Protein AF-A0A7C4SHV2-F1 (afdb_monomer_lite)

Foldseek 3Di:
DDDDPDDPDPDLVVDDAQADPDWDAWDAGDITNPRDHAEEDEDDFDPCCLVVVNRLVRLLVVLLVVLVVCLVVVHQEYEYEDEDDLSCLLPLVSLLSNLLSSSVSVVVSCVPRVRHYAYEYEQEQNLPPPPDHNVSSLVSNLSSLLSNLVSGHQEYEYAYCFLLVQQVVCLLVVNPVSLLCSLVPGLLVVLLVSLLSSLVSCVVGNHAHAWYAPCSHLVVQVVQCPDPPRHSDPPVSSVVSLVSNLVSRVSSVVNHHDHDYDPSRPSSSD

Structure (mmCIF, N/CA/C/O backbone):
data_AF-A0A7C4SHV2-F1
#
_entry.id   AF-A0A7C4SHV2-F1
#
loop_
_atom_site.group_PDB
_atom_site.id
_atom_site.type_symbol
_atom_site.label_atom_id
_atom_site.label_alt_id
_atom_site.label_comp_id
_atom_site.label_asym_id
_atom_site.label_entity_id
_atom_site.label_seq_id
_atom_site.pdbx_PDB_ins_code
_atom_site.Cartn_x
_atom_site.Cartn_y
_atom_site.Cartn_z
_atom_site.occupancy
_atom_site.B_iso_or_equiv
_atom_site.auth_seq_id
_atom_site.auth_comp_id
_atom_site.auth_asym_id
_atom_site.auth_atom_id
_atom_site.pdbx_PDB_model_num
ATOM 1 N N . MET A 1 1 ? 7.740 -20.491 0.325 1.00 56.88 1 MET A N 1
ATOM 2 C CA . MET A 1 1 ? 6.265 -20.561 0.289 1.00 56.88 1 MET A CA 1
ATOM 3 C C . MET A 1 1 ? 5.834 -21.073 -1.086 1.00 56.88 1 MET A C 1
ATOM 5 O O . MET A 1 1 ? 6.653 -20.980 -2.000 1.00 56.88 1 MET A O 1
ATOM 9 N N . PRO A 1 2 ? 4.662 -21.716 -1.238 1.00 72.81 2 PRO A N 1
ATOM 10 C CA . PRO A 1 2 ? 4.263 -22.308 -2.515 1.00 72.81 2 PRO A CA 1
ATOM 11 C C . PRO A 1 2 ? 3.931 -21.229 -3.555 1.00 72.81 2 PRO A C 1
ATOM 13 O O . PRO A 1 2 ? 3.308 -20.224 -3.230 1.00 72.81 2 PRO A O 1
ATOM 16 N N . GLN A 1 3 ? 4.359 -21.454 -4.798 1.00 87.12 3 GLN A N 1
ATOM 17 C CA . GLN A 1 3 ? 4.020 -20.609 -5.947 1.00 87.12 3 GLN A CA 1
ATOM 18 C C . GLN A 1 3 ? 2.584 -20.875 -6.410 1.00 87.12 3 GLN A C 1
ATOM 20 O O . GLN A 1 3 ? 2.084 -21.995 -6.265 1.00 87.12 3 GLN A O 1
ATOM 25 N N . PHE A 1 4 ? 1.933 -19.875 -7.006 1.00 92.50 4 PHE A N 1
ATOM 26 C CA . PHE A 1 4 ? 0.631 -20.088 -7.644 1.00 92.50 4 PHE A CA 1
ATOM 27 C C . PHE A 1 4 ? 0.817 -20.859 -8.954 1.00 92.50 4 PHE A C 1
ATOM 29 O O . PHE A 1 4 ? 1.477 -20.391 -9.877 1.00 92.50 4 PHE A O 1
ATOM 36 N N . VAL A 1 5 ? 0.221 -22.050 -9.038 1.00 93.94 5 VAL A N 1
ATOM 37 C CA . VAL A 1 5 ? 0.309 -22.937 -10.217 1.00 93.94 5 VAL A CA 1
ATOM 38 C C . VAL A 1 5 ? -1.017 -23.069 -10.973 1.00 93.94 5 VAL A C 1
ATOM 40 O O . VAL A 1 5 ? -1.127 -23.859 -11.906 1.00 93.94 5 VAL A O 1
ATOM 43 N N . GLY A 1 6 ? -2.033 -22.305 -10.572 1.00 93.06 6 GLY A N 1
ATOM 44 C CA . GLY A 1 6 ? -3.359 -22.305 -11.179 1.00 93.06 6 GLY A CA 1
ATOM 45 C C . GLY A 1 6 ? -4.172 -21.086 -10.757 1.00 93.06 6 GLY A C 1
ATOM 46 O O . GLY A 1 6 ? -3.828 -20.401 -9.792 1.00 93.06 6 GLY A O 1
ATOM 47 N N . LEU A 1 7 ? -5.245 -20.818 -11.499 1.00 95.38 7 LEU A N 1
ATOM 48 C CA . LEU A 1 7 ? -6.176 -19.730 -11.210 1.00 95.38 7 LEU A CA 1
ATOM 49 C C . LEU A 1 7 ? -7.093 -20.102 -10.041 1.00 95.38 7 LEU A C 1
ATOM 51 O O . LEU A 1 7 ? -7.466 -21.263 -9.875 1.00 95.38 7 LEU A O 1
ATOM 55 N N . ALA A 1 8 ? -7.459 -19.106 -9.233 1.00 94.94 8 ALA A N 1
ATOM 56 C CA . ALA A 1 8 ? -8.378 -19.307 -8.114 1.00 94.94 8 ALA A CA 1
ATOM 57 C C . ALA A 1 8 ? -9.844 -19.427 -8.570 1.00 94.94 8 ALA A C 1
ATOM 59 O O . ALA A 1 8 ? -10.615 -20.155 -7.951 1.00 94.94 8 ALA A O 1
ATOM 60 N N . TYR A 1 9 ? -10.212 -18.726 -9.646 1.00 95.88 9 TYR A N 1
ATOM 61 C CA . TYR A 1 9 ? -11.534 -18.785 -10.270 1.00 95.88 9 TYR A CA 1
ATOM 62 C C . TYR A 1 9 ? -11.511 -19.714 -11.480 1.00 95.88 9 TYR A C 1
ATOM 64 O O . TYR A 1 9 ? -10.505 -19.780 -12.190 1.00 95.88 9 TYR A O 1
ATOM 72 N N . SER A 1 10 ? -12.626 -20.404 -11.729 1.00 95.12 10 SER A N 1
ATOM 73 C CA . SER A 1 10 ? -12.755 -21.274 -12.902 1.00 95.12 10 SER A CA 1
ATOM 74 C C . SER A 1 10 ? -13.084 -20.490 -14.175 1.00 95.12 10 SER A C 1
ATOM 76 O O . SER A 1 10 ? -12.699 -20.905 -15.268 1.00 95.12 10 SER A O 1
ATOM 78 N N . SER A 1 11 ? -13.726 -19.326 -14.016 1.00 95.62 11 SER A N 1
ATOM 79 C CA . SER A 1 11 ? -14.108 -18.422 -15.097 1.00 95.62 11 SER A CA 1
ATOM 80 C C . SER A 1 11 ? -14.031 -16.955 -14.666 1.00 95.62 11 SER A C 1
ATOM 82 O O . SER A 1 11 ? -14.241 -16.629 -13.496 1.00 95.62 11 SER A O 1
ATOM 84 N N . TRP A 1 12 ? -13.761 -16.050 -15.609 1.00 94.06 12 TRP A N 1
ATOM 85 C CA . TRP A 1 12 ? -13.690 -14.606 -15.337 1.00 94.06 12 TRP A CA 1
ATOM 86 C C . TRP A 1 12 ? -15.067 -14.013 -14.997 1.00 94.06 12 TRP A C 1
ATOM 88 O O . TRP A 1 12 ? -15.150 -13.016 -14.289 1.00 94.06 12 TRP A O 1
ATOM 98 N N . GLU A 1 13 ? -16.151 -14.650 -15.441 1.00 96.12 13 GLU A N 1
ATOM 99 C CA . GLU A 1 13 ? -17.539 -14.282 -15.149 1.00 96.12 13 GLU A CA 1
ATOM 100 C C . GLU A 1 13 ? -17.883 -14.390 -13.654 1.00 96.12 13 GLU A C 1
ATOM 102 O O . GLU A 1 13 ? -18.824 -13.748 -13.187 1.00 96.12 13 GLU A O 1
ATOM 107 N N . GLU A 1 14 ? -17.125 -15.178 -12.884 1.00 95.50 14 GLU A N 1
ATOM 108 C CA . GLU A 1 14 ? -17.279 -15.274 -11.427 1.00 95.50 14 GLU A CA 1
ATOM 109 C C . GLU A 1 14 ? -16.694 -14.056 -10.693 1.00 95.50 14 GLU A C 1
ATOM 111 O O . GLU A 1 14 ? -17.035 -13.797 -9.534 1.00 95.50 14 GLU A O 1
ATOM 116 N N . MET A 1 15 ? -15.810 -13.299 -11.350 1.00 96.44 15 MET A N 1
ATOM 117 C CA . MET A 1 15 ? -15.123 -12.157 -10.758 1.00 96.44 15 MET A CA 1
ATOM 118 C C . MET A 1 15 ? -16.022 -10.921 -10.810 1.00 96.44 15 MET A C 1
ATOM 120 O O . MET A 1 15 ? -16.216 -10.301 -11.855 1.00 96.44 15 MET A O 1
ATOM 124 N N . VAL A 1 16 ? -16.553 -10.527 -9.653 1.00 96.06 16 VAL A N 1
ATOM 125 C CA . VAL A 1 16 ? -17.402 -9.338 -9.507 1.00 96.06 16 VAL A CA 1
ATOM 126 C C . VAL A 1 16 ? -16.918 -8.455 -8.365 1.00 96.06 16 VAL A C 1
ATOM 128 O O . VAL A 1 16 ? -16.413 -8.935 -7.348 1.00 96.06 16 VAL A O 1
ATOM 131 N N . PHE A 1 17 ? -17.097 -7.141 -8.507 1.00 97.31 17 PHE A N 1
ATOM 132 C CA . PHE A 1 17 ? -16.692 -6.185 -7.480 1.00 97.31 17 PHE A CA 1
ATOM 133 C C . PHE A 1 17 ? -17.346 -6.483 -6.125 1.00 97.31 17 PHE A C 1
ATOM 135 O O . PHE A 1 17 ? -18.522 -6.834 -6.029 1.00 97.31 17 PHE A O 1
ATOM 142 N N . GLY A 1 18 ? -16.562 -6.318 -5.060 1.00 96.38 18 GLY A N 1
ATOM 143 C CA . GLY A 1 18 ? -17.018 -6.510 -3.686 1.00 96.38 18 GLY A CA 1
ATOM 144 C C . GLY A 1 18 ? -17.100 -7.968 -3.227 1.00 96.38 18 GLY A C 1
ATOM 145 O O . GLY A 1 18 ? -17.342 -8.184 -2.042 1.00 96.38 18 GLY A O 1
ATOM 146 N N . ARG A 1 19 ? -16.875 -8.967 -4.095 1.00 97.31 19 ARG A N 1
ATOM 147 C CA . ARG A 1 19 ? -16.786 -10.388 -3.713 1.00 97.31 19 ARG A CA 1
ATOM 148 C C . ARG A 1 19 ? -15.390 -10.941 -3.971 1.00 97.31 19 ARG A C 1
ATOM 150 O O . ARG A 1 19 ? -14.787 -10.656 -4.998 1.00 97.31 19 ARG A O 1
ATOM 157 N N . ALA A 1 20 ? -14.895 -11.744 -3.036 1.00 96.50 20 ALA A N 1
ATOM 158 C CA . ALA A 1 20 ? -13.646 -12.479 -3.186 1.00 96.50 20 ALA A CA 1
ATOM 159 C C . ALA A 1 20 ? -13.794 -13.891 -2.609 1.00 96.50 20 ALA A C 1
ATOM 161 O O . ALA A 1 20 ? -14.490 -14.077 -1.614 1.00 96.50 20 ALA A O 1
ATOM 162 N N . LEU A 1 21 ? -13.093 -14.876 -3.183 1.00 95.69 21 LEU A N 1
ATOM 163 C CA . LEU A 1 21 ? -13.068 -16.257 -2.664 1.00 95.69 21 LEU A CA 1
ATOM 164 C C . LEU A 1 21 ? -12.544 -16.355 -1.227 1.00 95.69 21 LEU A C 1
ATOM 166 O O . LEU A 1 21 ? -12.883 -17.285 -0.500 1.00 95.69 21 LEU A O 1
ATOM 170 N N . ARG A 1 22 ? -11.705 -15.398 -0.820 1.00 95.94 22 ARG A N 1
ATOM 171 C CA . ARG A 1 22 ? -11.164 -15.282 0.536 1.00 95.94 22 ARG A CA 1
ATOM 172 C C . ARG A 1 22 ? -11.476 -13.889 1.086 1.00 95.94 22 ARG A C 1
ATOM 174 O O . ARG A 1 22 ? -10.647 -12.992 0.940 1.00 95.94 22 ARG A O 1
ATOM 181 N N . PRO A 1 23 ? -12.674 -13.680 1.657 1.00 97.56 23 PRO A N 1
ATOM 182 C CA . PRO A 1 23 ? -13.010 -12.423 2.311 1.00 97.56 23 PRO A CA 1
ATOM 183 C C . PRO A 1 23 ? -12.099 -12.163 3.514 1.00 97.56 23 PRO A C 1
ATOM 185 O O . PRO A 1 23 ? -11.620 -13.102 4.152 1.00 97.56 23 PRO A O 1
ATOM 188 N N . LEU A 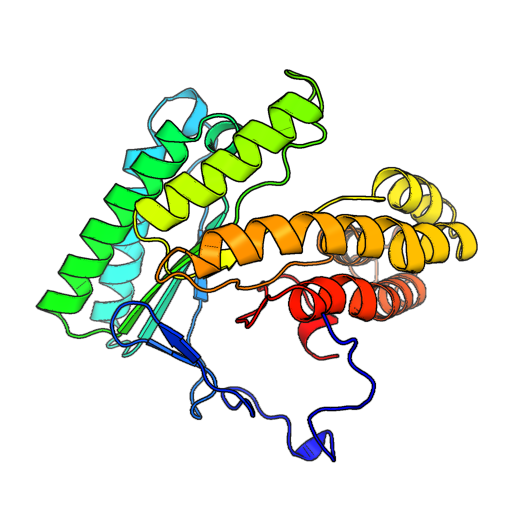1 24 ? -11.892 -10.891 3.848 1.00 97.69 24 LEU A N 1
ATOM 189 C CA . LEU A 1 24 ? -11.049 -10.477 4.971 1.00 97.69 24 LEU A CA 1
ATOM 190 C C . LEU A 1 24 ? -11.877 -9.713 5.999 1.00 97.69 24 LEU A C 1
ATOM 192 O O . LEU A 1 24 ? -12.804 -8.986 5.643 1.00 97.69 24 LEU A O 1
ATOM 196 N N . ARG A 1 25 ? -11.508 -9.870 7.273 1.00 97.62 25 ARG A N 1
ATOM 197 C CA . ARG A 1 25 ? -12.073 -9.142 8.414 1.00 97.62 25 ARG A CA 1
ATOM 198 C C . ARG A 1 25 ? -10.929 -8.534 9.213 1.00 97.62 25 ARG A C 1
ATOM 200 O O . ARG A 1 25 ? -10.019 -9.266 9.596 1.00 97.62 25 ARG A O 1
ATOM 207 N N . TYR A 1 26 ? -10.950 -7.226 9.421 1.00 97.88 26 TYR A N 1
ATOM 208 C CA . TYR A 1 26 ? -9.864 -6.487 10.072 1.00 97.88 26 TYR A CA 1
ATOM 209 C C . TYR A 1 26 ? -10.349 -5.117 10.550 1.00 97.88 26 TYR A C 1
ATOM 211 O O . TYR A 1 26 ? -11.508 -4.751 10.351 1.00 97.88 26 TYR A O 1
ATOM 219 N N . GLY A 1 27 ? -9.466 -4.367 11.209 1.00 97.88 27 GLY A N 1
ATOM 220 C CA . GLY A 1 27 ? -9.821 -3.080 11.787 1.00 97.88 27 GLY A CA 1
ATOM 221 C C . GLY A 1 27 ? -10.956 -3.184 12.797 1.00 97.88 27 GLY A C 1
ATOM 222 O O . GLY A 1 27 ? -11.081 -4.155 13.546 1.00 97.88 27 GLY A O 1
ATOM 223 N N . LEU A 1 28 ? -11.786 -2.153 12.809 1.00 98.31 28 LEU A N 1
ATOM 224 C CA . LEU A 1 28 ? -12.928 -1.998 13.690 1.00 98.31 28 LEU A CA 1
ATOM 225 C C . LEU A 1 28 ? -14.201 -2.379 12.932 1.00 98.31 28 LEU A C 1
ATOM 227 O O . LEU A 1 28 ? -14.881 -1.535 12.352 1.00 98.31 28 LEU A O 1
ATOM 231 N N . GLY A 1 29 ? -14.480 -3.684 12.890 1.00 97.25 29 GLY A N 1
ATOM 232 C CA . GLY A 1 29 ? -15.686 -4.239 12.265 1.00 97.25 29 GLY A CA 1
ATOM 233 C C . GLY A 1 29 ? -15.701 -4.203 10.733 1.00 97.25 29 GLY A C 1
ATOM 234 O O . GLY A 1 29 ? -16.768 -4.369 10.144 1.00 97.25 29 GLY A O 1
ATOM 235 N N . LEU A 1 30 ? -14.555 -3.981 10.076 1.00 98.00 30 LEU A N 1
ATOM 236 C CA . LEU A 1 30 ? -14.485 -3.897 8.620 1.00 98.00 30 LEU A CA 1
ATOM 237 C C . LEU A 1 30 ? -14.400 -5.288 7.980 1.00 98.00 30 LEU A C 1
ATOM 239 O O . LEU A 1 30 ? -13.616 -6.143 8.397 1.00 98.00 30 LEU A O 1
ATOM 243 N N . GLU A 1 31 ? -15.188 -5.497 6.924 1.00 97.88 31 GLU A N 1
ATOM 244 C CA . GLU A 1 31 ? -15.167 -6.710 6.109 1.00 97.88 31 GLU A CA 1
ATOM 245 C C . GLU A 1 31 ? -15.071 -6.349 4.622 1.00 97.88 31 GLU A C 1
ATOM 247 O O . GLU A 1 31 ? -15.813 -5.493 4.138 1.00 97.88 31 GLU A O 1
ATOM 252 N N . VAL A 1 32 ? -14.194 -7.027 3.879 1.00 98.00 32 VAL A N 1
ATOM 253 C CA . VAL A 1 32 ? -14.048 -6.856 2.421 1.00 98.00 32 VAL A CA 1
ATOM 254 C C . VAL A 1 32 ? -14.153 -8.195 1.706 1.00 98.00 32 VAL A C 1
ATOM 256 O O . VAL A 1 32 ? -13.806 -9.243 2.252 1.00 98.00 32 VAL A O 1
ATOM 259 N N . GLY A 1 33 ? -14.645 -8.170 0.467 1.00 97.50 33 GLY A N 1
ATOM 260 C CA . GLY A 1 33 ? -14.888 -9.386 -0.314 1.00 97.50 33 GLY A CA 1
ATOM 261 C C . GLY A 1 33 ? -16.164 -10.142 0.081 1.00 97.50 33 GLY A C 1
ATOM 262 O O . GLY A 1 33 ? -16.404 -11.227 -0.439 1.00 97.50 33 GLY A O 1
ATOM 263 N N . THR A 1 34 ? -16.999 -9.580 0.963 1.00 97.31 34 THR A N 1
ATOM 264 C CA . THR A 1 34 ? -18.239 -10.191 1.485 1.00 97.31 34 THR A CA 1
ATOM 265 C C . THR A 1 34 ? -19.512 -9.776 0.733 1.00 97.31 34 THR A C 1
ATOM 267 O O . THR A 1 34 ? -20.625 -10.014 1.194 1.00 97.31 34 THR A O 1
ATOM 270 N N . GLY A 1 35 ? -19.379 -9.172 -0.450 1.00 96.88 35 GLY A N 1
ATOM 271 C CA . GLY A 1 35 ? -20.497 -8.729 -1.290 1.00 96.88 35 GLY A CA 1
ATOM 272 C C . GLY A 1 35 ? -20.757 -7.226 -1.284 1.00 96.88 35 GLY A C 1
ATOM 273 O O . GLY A 1 35 ? -21.787 -6.798 -1.801 1.00 96.88 35 GLY A O 1
ATOM 274 N N . ARG A 1 36 ? -19.846 -6.423 -0.723 1.00 95.44 36 ARG A N 1
ATOM 275 C CA . ARG A 1 36 ? -19.904 -4.956 -0.741 1.00 95.44 36 ARG A CA 1
ATOM 276 C C . ARG A 1 36 ? -18.543 -4.375 -1.105 1.00 95.44 36 ARG A C 1
ATOM 278 O O . ARG A 1 36 ? -17.508 -4.922 -0.732 1.00 95.44 36 ARG A O 1
ATOM 285 N N . VAL A 1 37 ? -18.559 -3.267 -1.839 1.00 97.38 37 VAL A N 1
ATOM 286 C CA . VAL A 1 37 ? -17.362 -2.459 -2.092 1.00 97.38 37 VAL A CA 1
ATOM 287 C C . VAL A 1 37 ? -17.208 -1.478 -0.937 1.00 97.38 37 VAL A C 1
ATOM 289 O O . VAL A 1 37 ? -18.158 -0.774 -0.597 1.00 97.38 37 VAL A O 1
ATOM 292 N N . VAL A 1 38 ? -16.020 -1.452 -0.340 1.00 98.00 38 VAL A N 1
ATOM 293 C CA . VAL A 1 38 ? -15.658 -0.515 0.723 1.00 98.00 38 VAL A CA 1
ATOM 294 C C . VAL A 1 38 ? -14.827 0.609 0.102 1.00 98.00 38 VAL A C 1
ATOM 296 O O . VAL A 1 38 ? -13.876 0.311 -0.624 1.00 98.00 38 VAL A O 1
ATOM 299 N N . PRO A 1 39 ? -15.162 1.884 0.349 1.00 98.06 39 PRO A N 1
ATOM 300 C CA . PRO A 1 39 ? -14.327 2.994 -0.081 1.00 98.06 39 PRO A CA 1
ATOM 301 C C . PRO A 1 39 ? -13.024 3.021 0.725 1.00 98.06 39 PRO A C 1
ATOM 303 O O . PRO A 1 39 ? -13.041 2.880 1.947 1.00 98.06 39 PRO A O 1
ATOM 306 N N . GLU A 1 40 ? -11.907 3.237 0.036 1.00 98.50 40 GLU A N 1
ATOM 307 C CA . GLU A 1 40 ? -10.607 3.535 0.636 1.00 98.50 40 GLU A CA 1
ATOM 308 C C . GLU A 1 40 ? -10.227 4.973 0.273 1.00 98.50 40 GLU A C 1
ATOM 310 O O . GLU A 1 40 ? -10.102 5.310 -0.907 1.00 98.50 40 GLU A O 1
ATOM 315 N N . LEU A 1 41 ? -10.096 5.839 1.279 1.00 98.19 41 LEU A N 1
ATOM 316 C CA . LEU A 1 41 ? -9.714 7.231 1.086 1.00 98.19 41 LEU A CA 1
ATOM 317 C C . LEU A 1 41 ? -8.225 7.409 1.361 1.00 98.19 41 LEU A C 1
ATOM 319 O O . LEU A 1 41 ? -7.770 7.280 2.497 1.00 98.19 41 LEU A O 1
ATOM 323 N N . LYS A 1 42 ? -7.503 7.798 0.315 1.00 96.12 42 LYS A N 1
ATOM 324 C CA . LYS A 1 42 ? -6.122 8.254 0.401 1.00 96.12 42 LYS A CA 1
ATOM 325 C C . LYS A 1 42 ? -6.046 9.775 0.470 1.00 96.12 42 LYS A C 1
ATOM 327 O O . LYS A 1 42 ? -6.770 10.475 -0.238 1.00 96.12 42 LYS A O 1
ATOM 332 N N . TYR A 1 43 ? -5.125 10.284 1.274 1.00 94.75 43 TYR A N 1
ATOM 333 C CA . TYR A 1 43 ? -4.915 11.712 1.484 1.00 94.75 43 TYR A CA 1
ATOM 334 C C . TYR A 1 43 ? -3.433 12.032 1.664 1.00 94.75 43 TYR A C 1
ATOM 336 O O . TYR A 1 43 ? -2.622 11.164 1.978 1.00 94.75 43 TYR A O 1
ATOM 344 N N . TRP A 1 44 ? -3.100 13.306 1.479 1.00 90.31 44 TRP A N 1
ATOM 345 C CA . TRP A 1 44 ? -1.760 13.832 1.693 1.00 90.31 44 TRP A CA 1
ATOM 346 C C . TRP A 1 44 ? -1.829 15.097 2.555 1.00 90.31 44 TRP A C 1
ATOM 348 O O . TRP A 1 44 ? -2.733 15.914 2.348 1.00 90.31 44 TRP A O 1
ATOM 358 N N . PRO A 1 45 ? -0.889 15.275 3.496 1.00 92.06 45 PRO A N 1
ATOM 359 C CA . PRO A 1 45 ? -0.725 16.522 4.226 1.00 92.06 45 PRO A CA 1
ATOM 360 C C . PRO A 1 45 ? -0.285 17.646 3.281 1.00 92.06 45 PRO A C 1
ATOM 362 O O . PRO A 1 45 ? 0.078 17.425 2.118 1.00 92.06 45 PRO A O 1
ATOM 365 N N . SER A 1 46 ? -0.342 18.881 3.770 1.00 90.19 46 SER A N 1
ATOM 366 C CA . SER A 1 46 ? 0.080 20.038 2.993 1.00 90.19 46 SER A CA 1
ATOM 367 C C . SER A 1 46 ? 1.580 19.983 2.679 1.00 90.19 46 SER A C 1
ATOM 369 O O . SER A 1 46 ? 2.389 19.413 3.416 1.00 90.19 46 SER A O 1
ATOM 371 N N . ARG A 1 47 ? 1.977 20.584 1.550 1.00 86.12 47 ARG A N 1
ATOM 372 C CA . ARG A 1 47 ? 3.400 20.704 1.200 1.00 86.12 47 ARG A CA 1
ATOM 373 C C . ARG A 1 47 ? 4.110 21.521 2.282 1.00 86.12 47 ARG A C 1
ATOM 375 O O . ARG A 1 47 ? 3.667 22.629 2.571 1.00 86.12 47 ARG A O 1
ATOM 382 N N . GLY A 1 48 ? 5.213 21.015 2.827 1.00 85.31 48 GLY A N 1
ATOM 383 C CA . GLY A 1 48 ? 5.956 21.695 3.892 1.00 85.31 48 GLY A CA 1
ATOM 384 C C . GLY A 1 48 ? 5.611 21.231 5.314 1.00 85.31 48 GLY A C 1
ATOM 385 O O . GLY A 1 48 ? 6.197 21.735 6.270 1.00 85.31 48 GLY A O 1
ATOM 386 N N . ALA A 1 49 ? 4.629 20.336 5.488 1.00 84.69 49 ALA A N 1
ATOM 387 C CA . ALA A 1 49 ? 4.183 19.897 6.813 1.00 84.69 49 ALA A CA 1
ATOM 388 C C . ALA A 1 49 ? 5.269 19.135 7.589 1.00 84.69 49 ALA A C 1
ATOM 390 O O . ALA A 1 49 ? 5.384 19.314 8.804 1.00 84.69 49 ALA A O 1
ATOM 391 N N . ASP A 1 50 ? 6.065 18.322 6.888 1.00 82.75 50 ASP A N 1
ATOM 392 C CA . ASP A 1 50 ? 7.213 17.607 7.448 1.00 82.75 50 ASP A CA 1
ATOM 393 C C . ASP A 1 50 ? 8.267 18.603 7.963 1.00 82.75 50 ASP A C 1
ATOM 395 O O . ASP A 1 50 ? 8.645 18.564 9.133 1.00 82.75 50 ASP A O 1
ATOM 399 N N . GLU A 1 51 ? 8.678 19.562 7.130 1.00 84.31 51 GLU A N 1
ATOM 400 C CA . GLU A 1 51 ? 9.689 20.573 7.465 1.00 84.31 51 GLU A CA 1
ATOM 401 C C . GLU A 1 51 ? 9.232 21.514 8.586 1.00 84.31 51 GLU A C 1
ATOM 403 O O . GLU A 1 51 ? 10.042 21.982 9.385 1.00 84.31 51 GLU A O 1
ATOM 408 N N . ALA A 1 52 ? 7.927 21.777 8.664 1.00 81.56 52 ALA A N 1
ATOM 409 C CA . ALA A 1 52 ? 7.322 22.572 9.725 1.00 81.56 52 ALA A CA 1
ATOM 410 C C . ALA A 1 52 ? 7.088 21.783 11.027 1.00 81.56 52 ALA A C 1
ATOM 412 O O . ALA A 1 52 ? 6.625 22.372 12.002 1.00 81.56 52 ALA A O 1
ATOM 413 N N . GLY A 1 53 ? 7.341 20.467 11.052 1.00 89.19 53 GLY A N 1
ATOM 414 C CA . GLY A 1 53 ? 7.082 19.611 12.215 1.00 89.19 53 GLY A CA 1
ATOM 415 C C . GLY A 1 53 ? 5.596 19.464 12.566 1.00 89.19 53 GLY A C 1
ATOM 416 O O . GLY A 1 53 ? 5.266 19.129 13.700 1.00 89.19 53 GLY A O 1
ATOM 417 N N . ARG A 1 54 ? 4.687 19.722 11.615 1.00 93.75 54 ARG A N 1
ATOM 418 C CA . ARG A 1 54 ? 3.222 19.684 11.813 1.00 93.75 54 ARG A CA 1
ATOM 419 C C . ARG A 1 54 ? 2.564 18.428 11.238 1.00 93.75 54 ARG A C 1
ATOM 421 O O . ARG A 1 54 ? 1.342 18.315 11.244 1.00 93.75 54 ARG A O 1
ATOM 428 N N . ILE A 1 55 ? 3.361 17.477 10.751 1.00 95.38 55 ILE A N 1
ATOM 429 C CA . ILE A 1 55 ? 2.885 16.291 10.028 1.00 95.38 55 ILE A CA 1
ATOM 430 C C . ILE A 1 55 ? 1.854 15.470 10.825 1.00 95.38 55 ILE A C 1
ATOM 432 O O . ILE A 1 55 ? 0.806 15.110 10.291 1.00 95.38 55 ILE A O 1
ATOM 436 N N . VAL A 1 56 ? 2.097 15.252 12.122 1.00 97.00 56 VAL A N 1
ATOM 437 C CA . VAL A 1 56 ? 1.202 14.496 13.017 1.00 97.00 56 VAL A CA 1
ATOM 438 C C . VAL A 1 56 ? -0.141 15.216 13.188 1.00 97.00 56 VAL A C 1
ATOM 440 O O . VAL A 1 56 ? -1.203 14.605 13.073 1.00 97.00 56 VAL A O 1
ATOM 443 N N . GLU A 1 57 ? -0.110 16.531 13.418 1.00 96.81 57 GLU A N 1
ATOM 444 C CA . GLU A 1 57 ? -1.317 17.345 13.589 1.00 96.81 57 GLU A CA 1
ATOM 445 C C . GLU A 1 57 ? -2.145 17.416 12.299 1.00 96.81 57 GLU A C 1
ATOM 447 O O . GLU A 1 57 ? -3.375 17.328 12.342 1.00 96.81 57 GLU A O 1
ATOM 452 N N . GLU A 1 58 ? -1.490 17.521 11.141 1.00 96.88 58 GLU A N 1
ATOM 453 C CA . GLU A 1 58 ? -2.182 17.550 9.854 1.00 96.88 58 GLU A CA 1
ATOM 454 C C . GLU A 1 58 ? -2.858 16.216 9.537 1.00 96.88 58 GLU A C 1
ATOM 456 O O . GLU A 1 58 ? -4.036 16.215 9.176 1.00 96.88 58 GLU A O 1
ATOM 461 N N . PHE A 1 59 ? -2.189 15.079 9.757 1.00 98.12 59 PHE A N 1
ATOM 462 C CA . PHE A 1 59 ? -2.835 13.770 9.616 1.00 98.12 59 PHE A CA 1
ATOM 463 C C . PHE A 1 59 ? -4.007 13.595 10.587 1.00 98.12 59 PHE A C 1
ATOM 465 O O . PHE A 1 59 ? -5.058 13.080 10.196 1.00 98.12 59 PHE A O 1
ATOM 472 N N . ALA A 1 60 ? -3.886 14.079 11.825 1.00 98.31 60 ALA A N 1
ATOM 473 C CA . ALA A 1 60 ? -4.992 14.085 12.778 1.00 98.31 60 ALA A CA 1
ATOM 474 C C . ALA A 1 60 ? -6.180 14.938 12.290 1.00 98.31 60 ALA A C 1
ATOM 476 O O . ALA A 1 60 ? -7.334 14.520 12.404 1.00 98.31 60 ALA A O 1
ATOM 477 N N . SER A 1 61 ? -5.913 16.120 11.729 1.00 98.25 61 SER A N 1
ATOM 478 C CA . SER A 1 61 ? -6.936 17.014 11.172 1.00 98.25 61 SER A CA 1
ATOM 479 C C . SER A 1 61 ? -7.651 16.392 9.970 1.00 98.25 61 SER A C 1
ATOM 481 O O . SER A 1 61 ? -8.881 16.339 9.941 1.00 98.25 61 SER A O 1
ATOM 483 N N . ILE A 1 62 ? -6.888 15.833 9.024 1.00 98.19 62 ILE A N 1
ATOM 484 C CA . ILE A 1 62 ? -7.417 15.138 7.843 1.00 98.19 62 ILE A CA 1
ATOM 485 C C . ILE A 1 62 ? -8.292 13.952 8.256 1.00 98.19 62 ILE A C 1
ATOM 487 O O . ILE A 1 62 ? -9.396 13.796 7.737 1.00 98.19 62 ILE A O 1
ATOM 491 N N . THR A 1 63 ? -7.833 13.151 9.222 1.00 98.69 63 THR A N 1
ATOM 492 C CA . THR A 1 63 ? -8.571 11.979 9.717 1.00 98.69 63 THR A CA 1
ATOM 493 C C . THR A 1 63 ? -9.916 12.388 10.310 1.00 98.69 63 THR A C 1
ATOM 495 O O . THR A 1 63 ? -10.935 11.801 9.958 1.00 98.69 63 THR A O 1
ATOM 498 N N . ARG A 1 64 ? -9.952 13.436 11.148 1.00 98.69 64 ARG A N 1
ATOM 499 C CA . ARG A 1 64 ? -11.215 13.977 11.680 1.00 98.69 64 ARG A CA 1
ATOM 500 C C . ARG A 1 64 ? -12.135 14.457 10.562 1.00 98.69 64 ARG A C 1
ATOM 502 O O . ARG A 1 64 ? -13.280 14.036 10.514 1.00 98.69 64 ARG A O 1
ATOM 509 N N . GLY A 1 65 ? -11.633 15.281 9.641 1.00 98.56 65 GLY A N 1
ATOM 510 C CA . GLY A 1 65 ? -12.446 15.817 8.546 1.00 98.56 65 GLY A CA 1
ATOM 511 C C . GLY A 1 65 ? -13.031 14.731 7.636 1.00 98.56 65 GLY A C 1
ATOM 512 O O . GLY A 1 65 ? -14.188 14.823 7.230 1.00 98.56 65 GLY A O 1
ATOM 513 N N . ALA A 1 66 ? -12.256 13.682 7.345 1.00 98.44 66 ALA A N 1
ATOM 514 C CA . ALA A 1 66 ? -12.716 12.546 6.554 1.00 98.44 66 ALA A CA 1
ATOM 515 C C . ALA A 1 66 ? -13.811 11.742 7.270 1.00 98.44 66 ALA A C 1
ATOM 517 O O . ALA A 1 66 ? -14.827 11.416 6.656 1.00 98.44 66 ALA A O 1
ATOM 518 N N . LEU A 1 67 ? -13.615 11.432 8.555 1.00 98.69 67 LEU A N 1
ATOM 519 C CA . LEU A 1 67 ? -14.561 10.627 9.330 1.00 98.69 67 LEU A CA 1
ATOM 520 C C . LEU A 1 67 ? -15.840 11.390 9.668 1.00 98.69 67 LEU A C 1
ATOM 522 O O . LEU A 1 67 ? -16.915 10.810 9.558 1.00 98.69 67 LEU A O 1
ATOM 526 N N . GLU A 1 68 ? -15.741 12.685 9.973 1.00 98.62 68 GLU A N 1
ATOM 527 C CA . GLU A 1 68 ? -16.903 13.560 10.147 1.00 98.62 68 GLU A CA 1
ATOM 528 C C . GLU A 1 68 ? -17.791 13.512 8.905 1.00 98.62 68 GLU A C 1
ATOM 530 O O . GLU A 1 68 ? -18.973 13.182 8.970 1.00 98.62 68 GLU A O 1
ATOM 535 N N . ARG A 1 69 ? -17.183 13.711 7.729 1.00 98.56 69 ARG A N 1
ATOM 536 C CA . ARG A 1 69 ? -17.913 13.661 6.465 1.00 98.56 69 ARG A CA 1
ATOM 537 C C . ARG A 1 69 ? -18.508 12.281 6.185 1.00 98.56 69 ARG A C 1
ATOM 539 O O . ARG A 1 69 ? -19.582 12.198 5.592 1.00 98.56 69 ARG A O 1
ATOM 546 N N . ALA A 1 70 ? -17.816 11.207 6.560 1.00 98.50 70 ALA A N 1
ATOM 547 C CA . ALA A 1 70 ? -18.305 9.847 6.367 1.00 98.50 70 ALA A CA 1
ATOM 548 C C . ALA A 1 70 ? -19.552 9.564 7.217 1.00 98.50 70 ALA A C 1
ATOM 550 O O . ALA A 1 70 ? -20.532 9.018 6.705 1.00 98.50 70 ALA A O 1
ATOM 551 N N . VAL A 1 71 ? -19.531 9.983 8.484 1.00 98.38 71 VAL A N 1
ATOM 552 C CA . VAL A 1 71 ? -20.667 9.867 9.406 1.00 98.38 71 VAL A CA 1
ATOM 553 C C . VAL A 1 71 ? -21.837 10.735 8.940 1.00 98.38 71 VAL A C 1
ATOM 555 O O . VAL A 1 71 ? -22.949 10.221 8.830 1.00 98.38 71 VAL A O 1
ATOM 558 N N . ASP A 1 72 ? -21.590 11.990 8.552 1.00 98.38 72 ASP A N 1
ATOM 559 C CA . ASP A 1 72 ? -22.613 12.903 8.014 1.00 98.38 72 ASP A CA 1
ATOM 560 C C . ASP A 1 72 ? -23.347 12.334 6.792 1.00 98.38 72 ASP A C 1
ATOM 562 O O . ASP A 1 72 ? -24.534 12.584 6.578 1.00 98.38 72 ASP A O 1
ATOM 566 N N . LEU A 1 73 ? -22.633 11.580 5.954 1.00 98.25 73 LEU A N 1
ATOM 567 C CA . LEU A 1 73 ? -23.184 10.933 4.763 1.00 98.25 73 LEU A CA 1
ATOM 568 C C . LEU A 1 73 ? -23.847 9.577 5.060 1.00 98.25 73 LEU A C 1
ATOM 570 O O . LEU A 1 73 ? -24.343 8.934 4.133 1.00 98.25 73 LEU A O 1
ATOM 574 N N . GLY A 1 74 ? -23.854 9.124 6.316 1.00 97.69 74 GLY A N 1
ATOM 575 C CA . GLY A 1 74 ? -24.415 7.835 6.717 1.00 97.69 74 GLY A CA 1
ATOM 576 C C . GLY A 1 74 ? -23.641 6.635 6.165 1.00 97.69 74 GLY A C 1
ATOM 577 O O . GLY A 1 74 ? -24.231 5.590 5.883 1.00 97.69 74 GLY A O 1
ATOM 578 N N . MET A 1 75 ? -22.328 6.772 5.953 1.00 98.12 75 MET A N 1
ATOM 579 C CA . MET A 1 75 ? -21.497 5.674 5.459 1.00 98.12 75 MET A CA 1
ATOM 580 C C . MET A 1 75 ? -21.393 4.559 6.505 1.00 98.12 75 MET A C 1
ATOM 582 O O . MET A 1 75 ? -21.038 4.797 7.653 1.00 98.12 75 MET A O 1
ATOM 586 N N . GLY A 1 76 ? -21.649 3.314 6.093 1.00 97.50 76 GLY A N 1
ATOM 587 C CA . GLY A 1 76 ? -21.521 2.154 6.984 1.00 97.50 76 GLY A CA 1
ATOM 588 C C . GLY A 1 76 ? -20.088 1.639 7.152 1.00 97.50 76 GLY A C 1
ATOM 589 O O . GLY A 1 76 ? -19.812 0.908 8.100 1.00 97.50 76 GLY A O 1
ATOM 590 N N . ALA A 1 77 ? -19.186 1.984 6.229 1.00 98.44 77 ALA A N 1
ATOM 591 C CA . ALA A 1 77 ? -17.803 1.527 6.231 1.00 98.44 77 ALA A CA 1
ATOM 592 C C . ALA A 1 77 ? -16.881 2.501 5.482 1.00 98.44 77 ALA A C 1
ATOM 594 O O . ALA A 1 77 ? -17.267 3.022 4.431 1.00 98.44 77 ALA A O 1
ATOM 595 N N . LEU A 1 78 ? -15.660 2.697 5.984 1.00 98.69 78 LEU A N 1
ATOM 596 C CA . LEU A 1 78 ? -14.606 3.465 5.317 1.00 98.69 78 LEU A CA 1
ATOM 597 C C . LEU A 1 78 ? -13.218 2.958 5.732 1.00 98.69 78 LEU A C 1
ATOM 599 O O . LEU A 1 78 ? -12.921 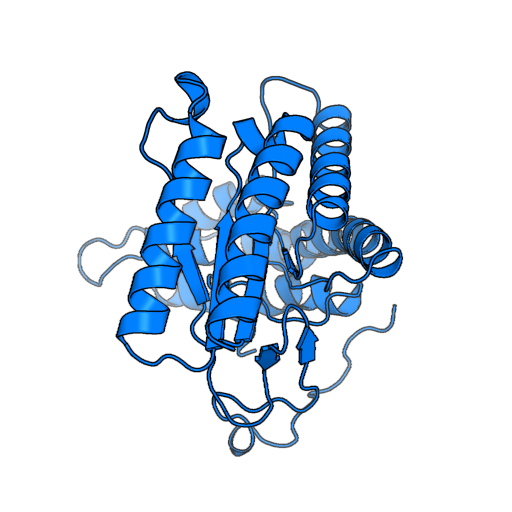2.824 6.915 1.00 98.69 78 LEU A O 1
ATOM 603 N N . GLN A 1 79 ? -12.342 2.724 4.759 1.00 98.69 79 GLN A N 1
ATOM 604 C CA . GLN A 1 79 ? -10.915 2.529 5.003 1.00 98.69 79 GLN A CA 1
ATOM 605 C C . GLN A 1 79 ? -10.166 3.833 4.736 1.00 98.69 79 GLN A C 1
ATOM 607 O O . GLN A 1 79 ? -10.455 4.536 3.770 1.00 98.69 79 GLN A O 1
ATOM 612 N N . LEU A 1 80 ? -9.195 4.153 5.583 1.00 98.81 80 LEU A N 1
ATOM 613 C CA . LEU A 1 80 ? -8.278 5.268 5.385 1.00 98.81 80 LEU A CA 1
ATOM 614 C C . LEU A 1 80 ? -6.900 4.726 4.999 1.00 98.81 80 LEU A C 1
ATOM 616 O O . LEU A 1 80 ? -6.457 3.731 5.571 1.00 98.81 80 LEU A O 1
ATOM 620 N N . GLU A 1 81 ? -6.223 5.376 4.055 1.00 98.75 81 GLU A N 1
ATOM 621 C CA . GLU A 1 81 ? -4.845 5.052 3.682 1.00 98.75 81 GLU A CA 1
ATOM 622 C C . GLU A 1 81 ? -3.917 6.246 3.910 1.00 98.75 81 GLU A C 1
ATOM 624 O O . GLU A 1 81 ? -4.069 7.307 3.298 1.00 98.75 81 GLU A O 1
ATOM 629 N N . THR A 1 82 ? -2.903 6.027 4.745 1.00 98.44 82 THR A N 1
ATOM 630 C CA . THR A 1 82 ? -1.785 6.948 4.944 1.00 98.44 82 THR A CA 1
ATOM 631 C C . THR A 1 82 ? -0.565 6.445 4.169 1.00 98.44 82 THR A C 1
ATOM 633 O O . THR A 1 82 ? 0.066 5.463 4.563 1.00 98.44 82 THR A O 1
ATOM 636 N N . GLU A 1 83 ? -0.207 7.129 3.080 1.00 97.81 83 GLU A N 1
ATOM 637 C CA . GLU A 1 83 ? 1.099 6.971 2.426 1.00 97.81 83 GLU A CA 1
ATOM 638 C C . GLU A 1 83 ? 2.129 7.821 3.179 1.00 97.81 83 GLU A C 1
ATOM 640 O O . GLU A 1 83 ? 2.028 9.048 3.234 1.00 97.81 83 GLU A O 1
ATOM 645 N N . LEU A 1 84 ? 3.109 7.168 3.806 1.00 97.31 84 LEU A N 1
ATOM 646 C CA . LEU A 1 84 ? 4.164 7.872 4.527 1.00 97.31 84 LEU A CA 1
ATOM 647 C C . LEU A 1 84 ? 5.104 8.569 3.540 1.00 97.31 84 LEU A C 1
ATOM 649 O O . LEU A 1 84 ? 5.445 8.032 2.485 1.00 97.31 84 LEU A O 1
ATOM 653 N N . SER A 1 85 ? 5.575 9.761 3.906 1.00 95.31 85 SER A N 1
ATOM 654 C CA . SER A 1 85 ? 6.636 10.436 3.162 1.00 95.31 85 SER A CA 1
ATOM 655 C C . SER A 1 85 ? 7.982 9.720 3.357 1.00 95.31 85 SER A C 1
ATOM 657 O O . SER A 1 85 ? 8.155 8.893 4.261 1.00 95.31 85 SER A O 1
ATOM 659 N N . HIS A 1 86 ? 8.969 10.052 2.518 1.00 95.06 86 HIS A N 1
ATOM 660 C CA . HIS A 1 86 ? 10.346 9.581 2.711 1.00 95.06 86 HIS A CA 1
ATOM 661 C C . HIS A 1 86 ? 10.877 10.002 4.089 1.00 95.06 86 HIS A C 1
ATOM 663 O O . HIS A 1 86 ? 11.455 9.180 4.794 1.00 95.06 86 HIS A O 1
ATOM 669 N N . ALA A 1 87 ? 10.628 11.254 4.493 1.00 94.12 87 ALA A N 1
ATOM 670 C CA . ALA A 1 87 ? 11.062 11.801 5.775 1.00 94.12 87 ALA A CA 1
ATOM 671 C C . ALA A 1 87 ? 10.397 11.085 6.961 1.00 94.12 87 ALA A C 1
ATOM 673 O O . ALA A 1 87 ? 11.092 10.644 7.877 1.00 94.12 87 ALA A O 1
ATOM 674 N N . ALA A 1 88 ? 9.076 10.885 6.908 1.00 95.44 88 ALA A N 1
ATOM 675 C CA . ALA A 1 88 ? 8.350 10.146 7.939 1.00 95.44 88 ALA A CA 1
ATOM 676 C C . ALA A 1 88 ? 8.807 8.680 8.024 1.00 95.44 88 ALA A C 1
ATOM 678 O O . ALA A 1 88 ? 8.967 8.150 9.116 1.00 95.44 88 ALA A O 1
ATOM 679 N N . THR A 1 89 ? 9.095 8.034 6.889 1.00 97.56 89 THR A N 1
ATOM 680 C CA . THR A 1 89 ? 9.610 6.652 6.869 1.00 97.56 89 THR A CA 1
ATOM 681 C C . THR A 1 89 ? 11.053 6.545 7.374 1.00 97.56 89 THR A C 1
ATOM 683 O O . THR A 1 89 ? 11.447 5.533 7.950 1.00 97.56 89 THR A O 1
ATOM 686 N N . MET A 1 90 ? 11.860 7.590 7.181 1.00 97.00 90 MET A N 1
ATOM 687 C CA . MET A 1 90 ? 13.234 7.657 7.686 1.00 97.00 90 MET A CA 1
ATOM 688 C C . MET A 1 90 ? 13.288 7.851 9.213 1.00 97.00 90 MET A C 1
ATOM 690 O O . MET A 1 90 ? 14.341 7.635 9.822 1.00 97.00 90 MET A O 1
ATOM 694 N N . ASN A 1 91 ? 12.164 8.241 9.827 1.00 96.88 91 ASN A N 1
ATOM 695 C CA . ASN A 1 91 ? 12.003 8.441 11.261 1.00 96.88 91 ASN A CA 1
ATOM 696 C C . ASN A 1 91 ? 10.854 7.568 11.816 1.00 96.88 91 ASN A C 1
ATOM 698 O O . ASN A 1 91 ? 9.727 8.053 11.961 1.00 96.88 91 ASN A O 1
ATOM 702 N N . PRO A 1 92 ? 11.137 6.304 12.193 1.00 98.06 92 PRO A N 1
ATOM 703 C CA . PRO A 1 92 ? 10.129 5.364 12.693 1.00 98.06 92 PRO A CA 1
ATOM 704 C C . PRO A 1 92 ? 9.289 5.896 13.860 1.00 98.06 92 PRO A C 1
ATOM 706 O O . PRO A 1 92 ? 8.114 5.556 13.984 1.00 98.06 92 PRO A O 1
ATOM 709 N N . LYS A 1 93 ? 9.857 6.777 14.695 1.00 97.94 93 LYS A N 1
ATOM 710 C CA . LYS A 1 93 ? 9.134 7.417 15.798 1.00 97.94 93 LYS A CA 1
ATOM 711 C C . LYS A 1 93 ? 8.034 8.357 15.294 1.00 97.94 93 LYS A C 1
ATOM 713 O O . LYS A 1 93 ? 6.920 8.295 15.799 1.00 97.94 93 LYS A O 1
ATOM 718 N N . ILE A 1 94 ? 8.316 9.183 14.285 1.00 97.44 94 ILE A N 1
ATOM 719 C CA . ILE A 1 94 ? 7.296 10.055 13.678 1.00 97.44 94 ILE A CA 1
ATOM 720 C C . ILE A 1 94 ? 6.214 9.207 13.006 1.00 97.44 94 ILE A C 1
ATOM 722 O O . ILE A 1 94 ? 5.030 9.490 13.170 1.00 97.44 94 ILE A O 1
ATOM 726 N N . ALA A 1 95 ? 6.599 8.143 12.292 1.00 98.12 95 ALA A N 1
ATOM 727 C CA . ALA A 1 95 ? 5.628 7.220 11.710 1.00 98.12 95 ALA A CA 1
ATOM 728 C C . ALA A 1 95 ? 4.702 6.617 12.782 1.00 98.12 95 ALA A C 1
ATOM 730 O O . ALA A 1 95 ? 3.488 6.591 12.588 1.00 98.12 95 ALA A O 1
ATOM 731 N N . ARG A 1 96 ? 5.253 6.211 13.936 1.00 98.62 96 ARG A N 1
ATOM 732 C CA . ARG A 1 96 ? 4.474 5.746 15.093 1.00 98.62 96 ARG A CA 1
ATOM 733 C C . ARG A 1 96 ? 3.471 6.800 15.564 1.00 98.62 96 ARG A C 1
ATOM 735 O O . ARG A 1 96 ? 2.287 6.500 15.661 1.00 98.62 96 ARG A O 1
ATOM 742 N N . GLU A 1 97 ? 3.930 8.028 15.809 1.00 98.56 97 GLU A N 1
ATOM 743 C CA . GLU A 1 97 ? 3.095 9.132 16.310 1.00 98.56 97 GLU A CA 1
ATOM 744 C C . GLU A 1 97 ? 1.936 9.464 15.352 1.00 98.56 97 GLU A C 1
ATOM 746 O O . GLU A 1 97 ? 0.809 9.692 15.799 1.00 98.56 97 GLU A O 1
ATOM 751 N N . ILE A 1 98 ? 2.185 9.436 14.035 1.00 98.56 98 ILE A N 1
ATOM 752 C CA . ILE A 1 98 ? 1.142 9.592 13.009 1.00 98.56 98 ILE A CA 1
ATOM 753 C C . ILE A 1 98 ? 0.093 8.484 13.150 1.00 98.56 98 ILE A C 1
ATOM 755 O O . ILE A 1 98 ? -1.104 8.763 13.203 1.00 98.56 98 ILE A O 1
ATOM 759 N N . VAL A 1 99 ? 0.516 7.224 13.228 1.00 98.69 99 VAL A N 1
ATOM 760 C CA . VAL A 1 99 ? -0.425 6.099 13.278 1.00 98.69 99 VAL A CA 1
ATOM 761 C C . VAL A 1 99 ? -1.217 6.093 14.587 1.00 98.69 99 VAL A C 1
ATOM 763 O O . VAL A 1 99 ? -2.435 5.931 14.542 1.00 98.69 99 VAL A O 1
ATOM 766 N N . GLU A 1 100 ? -0.575 6.353 15.729 1.00 98.69 100 GLU A N 1
ATOM 767 C CA . GLU A 1 100 ? -1.238 6.409 17.040 1.00 98.69 100 GLU A CA 1
ATOM 768 C C . GLU A 1 100 ? -2.317 7.501 17.078 1.00 98.69 100 GLU A C 1
ATOM 770 O O . GLU A 1 100 ? -3.446 7.247 17.515 1.00 98.69 100 GLU A O 1
ATOM 775 N N . VAL A 1 101 ? -2.024 8.709 16.570 1.00 98.69 101 VAL A N 1
ATOM 776 C CA . VAL A 1 101 ? -3.016 9.795 16.576 1.00 98.69 101 VAL A CA 1
ATOM 777 C C . VAL A 1 101 ? -4.201 9.486 15.659 1.00 98.69 101 VAL A C 1
ATOM 779 O O . VAL A 1 101 ? -5.348 9.751 16.029 1.00 98.69 101 VAL A O 1
ATOM 782 N N . GLN A 1 102 ? -3.955 8.892 14.486 1.00 98.81 102 GLN A N 1
ATOM 783 C CA . GLN A 1 102 ? -5.017 8.513 13.555 1.00 98.81 102 GLN A CA 1
ATOM 784 C C . GLN A 1 102 ? -5.872 7.380 14.122 1.00 98.81 102 GLN A C 1
ATOM 786 O O . GLN A 1 102 ? -7.100 7.484 14.111 1.00 98.81 102 GLN A O 1
ATOM 791 N N . LYS A 1 103 ? -5.242 6.335 14.672 1.00 98.62 103 LYS A N 1
ATOM 792 C CA . LYS A 1 103 ? -5.943 5.192 15.259 1.00 98.62 103 LYS A CA 1
ATOM 793 C C . LYS A 1 103 ? -6.828 5.614 16.427 1.00 98.62 103 LYS A C 1
ATOM 795 O O . LYS A 1 103 ? -7.997 5.239 16.451 1.00 98.62 103 LYS A O 1
ATOM 800 N N . GLY A 1 104 ? -6.334 6.480 17.313 1.00 98.75 104 GLY A N 1
ATOM 801 C CA . GLY A 1 104 ? -7.132 7.001 18.424 1.00 98.75 104 GLY A CA 1
ATOM 802 C C . GLY A 1 104 ? -8.350 7.821 17.974 1.00 98.75 104 GLY A C 1
ATOM 803 O O . GLY A 1 104 ? -9.389 7.800 18.631 1.00 98.75 104 GLY A O 1
ATOM 804 N N . ILE A 1 105 ? -8.272 8.535 16.844 1.00 98.88 105 ILE A N 1
ATOM 805 C CA . ILE A 1 105 ? -9.445 9.206 16.255 1.00 98.88 105 ILE A CA 1
ATOM 806 C C . ILE A 1 105 ? -10.416 8.166 15.682 1.00 98.88 105 ILE A C 1
ATOM 808 O O . ILE A 1 105 ? -11.608 8.227 15.975 1.00 98.88 105 ILE A O 1
ATOM 812 N N . ILE A 1 106 ? -9.909 7.208 14.903 1.00 98.81 106 ILE A N 1
ATOM 813 C CA . ILE A 1 106 ? -10.692 6.133 14.279 1.00 98.81 106 ILE A CA 1
ATOM 814 C C . ILE A 1 106 ? -11.480 5.333 15.328 1.0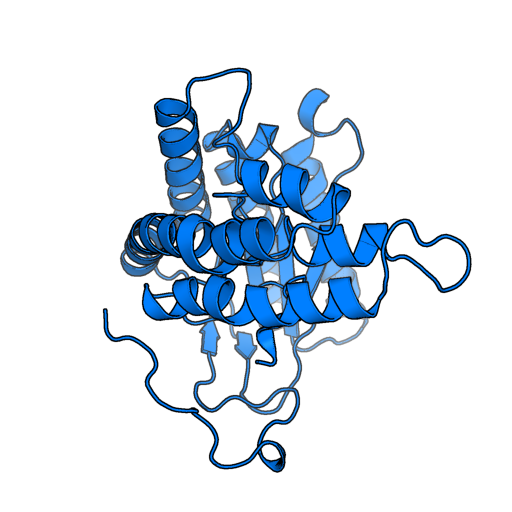0 98.81 106 ILE A C 1
ATOM 816 O O . ILE A 1 106 ? -12.672 5.092 15.149 1.00 98.81 106 ILE A O 1
ATOM 820 N N . GLU A 1 107 ? -10.849 4.973 16.445 1.00 98.81 107 GLU A N 1
ATOM 821 C CA . GLU A 1 107 ? -11.488 4.242 17.545 1.00 98.81 107 GLU A CA 1
ATOM 822 C C . GLU A 1 107 ? -12.639 5.023 18.182 1.00 98.81 107 GLU A C 1
ATOM 824 O O . GLU A 1 107 ? -13.698 4.447 18.438 1.00 98.81 107 GLU A O 1
ATOM 829 N N . ARG A 1 108 ? -12.479 6.341 18.373 1.00 98.75 108 ARG A N 1
ATOM 830 C CA . ARG A 1 108 ? -13.560 7.194 18.890 1.00 98.75 108 ARG A CA 1
ATOM 831 C C . ARG A 1 108 ? -14.753 7.234 17.941 1.00 98.75 108 ARG A C 1
ATOM 833 O O . ARG A 1 108 ? -15.868 6.983 18.382 1.00 98.75 108 ARG A O 1
ATOM 840 N N . TYR A 1 109 ? -14.520 7.478 16.651 1.00 98.75 109 TYR A N 1
ATOM 841 C CA . TYR A 1 109 ? -15.604 7.526 15.662 1.00 98.75 109 TYR A CA 1
ATOM 842 C C . TYR A 1 109 ? -16.323 6.177 15.525 1.00 98.75 109 TYR A C 1
ATOM 844 O O . TYR A 1 109 ? -17.549 6.142 15.430 1.00 98.75 109 TYR A O 1
ATOM 852 N N . HIS A 1 110 ? -15.590 5.060 15.566 1.00 98.62 110 HIS A N 1
ATOM 853 C CA . HIS A 1 110 ? -16.210 3.736 15.580 1.00 98.62 110 HIS A CA 1
ATOM 854 C C . HIS A 1 110 ? -17.078 3.527 16.827 1.00 98.62 110 HIS A C 1
ATOM 856 O O . HIS A 1 110 ? -18.213 3.073 16.712 1.00 98.62 110 HIS A O 1
ATOM 862 N N . SER A 1 111 ? -16.569 3.876 18.013 1.00 98.62 111 SER A N 1
ATOM 863 C CA . SER A 1 111 ? -17.303 3.696 19.269 1.00 98.62 111 SER A CA 1
ATOM 864 C C . SER A 1 111 ? -18.546 4.580 19.372 1.00 98.62 111 SER A C 1
ATOM 866 O O . SER A 1 111 ? -19.525 4.162 19.984 1.00 98.62 111 SER A O 1
ATOM 868 N N . GLU A 1 112 ? -18.498 5.800 18.838 1.00 98.50 112 GLU A N 1
ATOM 869 C CA . GLU A 1 112 ? -19.585 6.778 18.945 1.00 98.50 112 GLU A CA 1
ATOM 870 C C . GLU A 1 112 ? -20.680 6.548 17.895 1.00 98.50 112 GLU A C 1
ATOM 872 O O . GLU A 1 112 ? -21.865 6.620 18.215 1.00 98.50 112 GLU A O 1
ATOM 877 N N . TYR A 1 113 ? -20.295 6.214 16.658 1.00 98.38 113 TYR A N 1
ATOM 878 C CA . TYR A 1 113 ? -21.219 6.159 15.519 1.00 98.38 113 TYR A CA 1
ATOM 879 C C . TYR A 1 113 ? -21.418 4.755 14.932 1.00 98.38 113 TYR A C 1
ATOM 881 O O . TYR A 1 113 ? -22.284 4.562 14.081 1.00 98.38 113 TYR A O 1
ATOM 889 N N . GLY A 1 114 ? -20.624 3.762 15.343 1.00 98.19 114 GLY A N 1
ATOM 890 C CA . GLY A 1 114 ? -20.724 2.380 14.860 1.00 98.19 114 GLY A CA 1
ATOM 891 C C . GLY A 1 114 ? -20.253 2.153 13.416 1.00 98.19 114 GLY A C 1
ATOM 892 O O . GLY A 1 114 ? -20.424 1.053 12.892 1.00 98.19 114 GLY A O 1
ATOM 893 N N . ILE A 1 115 ? -19.661 3.159 12.759 1.00 98.56 115 ILE A N 1
ATOM 894 C CA . ILE A 1 115 ? -19.096 3.039 11.404 1.00 98.56 115 ILE A CA 1
ATOM 895 C C . ILE A 1 115 ? -17.929 2.042 11.393 1.00 98.56 115 ILE A C 1
ATOM 897 O O . ILE A 1 115 ? -17.040 2.117 12.241 1.00 98.56 115 ILE A O 1
ATOM 901 N N . ALA A 1 116 ? -17.902 1.111 10.436 1.00 98.75 116 ALA A N 1
ATOM 902 C CA . ALA A 1 116 ? -16.795 0.166 10.305 1.00 98.75 116 ALA A CA 1
ATOM 903 C C . ALA A 1 116 ? -15.556 0.848 9.703 1.00 98.75 116 ALA A C 1
ATOM 905 O O . ALA A 1 116 ? -15.640 1.449 8.630 1.00 98.75 116 ALA A O 1
ATOM 906 N N . LEU A 1 117 ? -14.404 0.753 10.369 1.00 98.81 117 LEU A N 1
ATOM 907 C CA . LEU A 1 117 ? -13.210 1.522 10.001 1.00 98.81 117 LEU A CA 1
ATOM 908 C C . LEU A 1 117 ? -11.935 0.682 10.005 1.00 98.81 117 LEU A C 1
ATOM 910 O O . LEU A 1 117 ? -11.783 -0.230 10.813 1.00 98.81 117 LEU A O 1
ATOM 914 N N . ALA A 1 118 ? -10.985 1.032 9.141 1.00 98.69 118 ALA A N 1
ATOM 915 C CA . ALA A 1 118 ? -9.626 0.496 9.182 1.00 98.69 118 ALA A CA 1
ATOM 916 C C . ALA A 1 118 ? -8.603 1.530 8.700 1.00 98.69 118 ALA A C 1
ATOM 918 O O . ALA A 1 118 ? -8.934 2.414 7.906 1.00 98.69 118 ALA A O 1
ATOM 919 N N . LEU A 1 119 ? -7.358 1.378 9.148 1.00 98.81 119 LEU A N 1
ATOM 920 C CA . LEU A 1 119 ? -6.217 2.186 8.733 1.00 98.81 119 LEU A CA 1
ATOM 921 C C . LEU A 1 119 ? -5.191 1.328 7.985 1.00 98.81 119 LEU A C 1
ATOM 923 O O . LEU A 1 119 ? -4.558 0.446 8.571 1.00 98.81 119 LEU A O 1
ATOM 927 N N . ARG A 1 120 ? -4.990 1.623 6.699 1.00 98.88 120 ARG A N 1
ATOM 928 C CA . ARG A 1 120 ? -3.822 1.170 5.945 1.00 98.88 120 ARG A CA 1
ATOM 929 C C . ARG A 1 120 ? -2.684 2.170 6.115 1.00 98.88 120 ARG A C 1
ATOM 931 O O . ARG A 1 120 ? -2.876 3.373 5.950 1.00 98.88 120 ARG A O 1
ATOM 938 N N . VAL A 1 121 ? -1.484 1.654 6.359 1.00 98.75 121 VAL A N 1
ATOM 939 C CA . VAL A 1 121 ? -0.245 2.432 6.301 1.00 98.75 121 VAL A CA 1
ATOM 940 C C . VAL A 1 121 ? 0.629 1.885 5.184 1.00 98.75 121 VAL A C 1
ATOM 942 O O . VAL A 1 121 ? 1.004 0.709 5.180 1.00 98.75 121 VAL A O 1
ATOM 945 N N . THR A 1 122 ? 0.953 2.755 4.235 1.00 98.81 122 THR A N 1
ATOM 946 C CA . THR A 1 122 ? 1.834 2.447 3.115 1.00 98.81 122 THR A CA 1
ATOM 947 C C . THR A 1 122 ? 3.186 3.093 3.375 1.00 98.81 122 THR A C 1
ATOM 949 O O . THR A 1 122 ? 3.337 4.312 3.302 1.00 98.81 122 THR A O 1
ATOM 952 N N . VAL A 1 123 ? 4.165 2.262 3.729 1.00 98.75 123 VAL A N 1
ATOM 953 C CA . VAL A 1 123 ? 5.531 2.690 4.048 1.00 98.75 123 VAL A CA 1
ATOM 954 C C . VAL A 1 123 ? 6.273 2.997 2.748 1.00 98.75 123 VAL A C 1
ATOM 956 O O . VAL A 1 123 ? 6.193 2.225 1.790 1.00 98.75 123 VAL A O 1
ATOM 959 N N . ALA A 1 124 ? 6.993 4.121 2.693 1.00 97.94 124 ALA A N 1
ATOM 960 C CA . ALA A 1 124 ? 7.743 4.491 1.498 1.00 97.94 124 ALA A CA 1
ATOM 961 C C . ALA A 1 124 ? 8.980 3.603 1.318 1.00 97.94 124 ALA A C 1
ATOM 963 O O . ALA A 1 124 ? 9.699 3.301 2.269 1.00 97.94 124 ALA A O 1
ATOM 964 N N . ASP A 1 125 ? 9.297 3.248 0.074 1.00 98.31 125 ASP A N 1
ATOM 965 C CA . ASP A 1 125 ? 10.551 2.560 -0.213 1.00 98.31 125 ASP A CA 1
ATOM 966 C C . ASP A 1 125 ? 11.732 3.543 -0.190 1.00 98.31 125 ASP A C 1
ATOM 968 O O . ASP A 1 125 ? 12.033 4.227 -1.171 1.00 98.31 125 ASP A O 1
ATOM 972 N N . ILE A 1 126 ? 12.406 3.630 0.957 1.00 97.94 126 ILE A N 1
ATOM 973 C CA . ILE A 1 126 ? 13.514 4.568 1.189 1.00 97.94 126 ILE A CA 1
ATOM 974 C C . ILE A 1 126 ? 14.898 3.972 0.899 1.00 97.94 126 ILE A C 1
ATOM 976 O O . ILE A 1 126 ? 15.910 4.639 1.106 1.00 97.94 126 ILE A O 1
ATOM 980 N N . ARG A 1 127 ? 14.981 2.731 0.396 1.00 96.94 127 ARG A N 1
ATOM 981 C CA . ARG A 1 127 ? 16.252 1.984 0.264 1.00 96.94 127 ARG A CA 1
ATOM 982 C C . ARG A 1 127 ? 17.252 2.598 -0.729 1.00 96.94 127 ARG A C 1
ATOM 984 O O . ARG A 1 127 ? 18.420 2.217 -0.721 1.00 96.94 127 ARG A O 1
ATOM 991 N N . TRP A 1 128 ? 16.810 3.543 -1.560 1.00 93.56 128 TRP A N 1
ATOM 992 C CA . TRP A 1 128 ? 17.635 4.336 -2.486 1.00 93.56 128 TRP A CA 1
ATOM 993 C C . TRP A 1 128 ? 17.858 5.774 -1.986 1.00 93.56 128 TRP A C 1
ATOM 995 O O . TRP A 1 128 ? 18.053 6.691 -2.787 1.00 93.56 128 TRP A O 1
ATOM 1005 N N . SER A 1 129 ? 17.796 5.993 -0.668 1.00 91.69 129 SER A N 1
ATOM 1006 C CA . SER A 1 129 ? 18.122 7.284 -0.061 1.00 91.69 129 SER A CA 1
ATOM 1007 C C . SER A 1 129 ? 19.545 7.731 -0.415 1.00 91.69 129 SER A C 1
ATOM 1009 O O . SER A 1 129 ? 20.438 6.919 -0.658 1.00 91.69 129 SER A O 1
ATOM 1011 N N . ARG A 1 130 ? 19.746 9.051 -0.450 1.00 92.19 130 ARG A N 1
ATOM 1012 C CA . ARG A 1 130 ? 21.066 9.682 -0.603 1.00 92.19 130 ARG A CA 1
ATOM 1013 C C . ARG A 1 130 ? 21.690 10.071 0.739 1.00 92.19 130 ARG A C 1
ATOM 1015 O O . ARG A 1 130 ? 22.843 10.483 0.756 1.00 92.19 130 ARG A O 1
ATOM 1022 N N . GLU A 1 131 ? 20.923 9.988 1.824 1.00 91.75 131 GLU A N 1
ATOM 1023 C CA . GLU A 1 131 ? 21.316 10.459 3.157 1.00 91.75 131 GLU A CA 1
ATOM 1024 C C . GLU A 1 131 ? 22.022 9.375 3.974 1.00 91.75 131 GLU A C 1
ATOM 1026 O O . GLU A 1 131 ? 22.929 9.674 4.745 1.00 91.75 131 GLU A O 1
ATOM 1031 N N . VAL A 1 132 ? 21.621 8.117 3.782 1.00 94.94 132 VAL A N 1
ATOM 1032 C CA . VAL A 1 132 ? 22.150 6.946 4.492 1.00 94.94 132 VAL A CA 1
ATOM 1033 C C . VAL A 1 132 ? 22.421 5.811 3.512 1.00 94.94 132 VAL A C 1
ATOM 1035 O O . VAL A 1 132 ? 21.910 5.803 2.389 1.00 94.94 132 VAL A O 1
ATOM 1038 N N . ASP A 1 133 ? 23.224 4.833 3.928 1.00 96.31 133 ASP A N 1
ATOM 1039 C CA . ASP A 1 133 ? 23.476 3.663 3.095 1.00 96.31 133 ASP A CA 1
ATOM 1040 C C . ASP A 1 133 ? 22.240 2.748 2.976 1.00 96.31 133 ASP A C 1
ATOM 1042 O O . ASP A 1 133 ? 21.264 2.837 3.725 1.00 96.31 133 ASP A O 1
ATOM 1046 N N . ARG A 1 134 ? 22.281 1.824 2.010 1.00 94.00 134 ARG A N 1
ATOM 1047 C CA . ARG A 1 134 ? 21.150 0.936 1.701 1.00 94.00 134 ARG A CA 1
ATOM 1048 C C . ARG A 1 134 ? 20.785 -0.013 2.847 1.00 94.00 134 ARG A C 1
ATOM 1050 O O . ARG A 1 134 ? 19.629 -0.424 2.936 1.00 94.00 134 ARG A O 1
ATOM 1057 N N . ARG A 1 135 ? 21.748 -0.407 3.688 1.00 96.12 135 ARG A N 1
ATOM 1058 C CA . ARG A 1 135 ? 21.505 -1.306 4.826 1.00 96.12 135 ARG A CA 1
ATOM 1059 C C . ARG A 1 135 ? 20.792 -0.550 5.937 1.00 96.12 135 ARG A C 1
ATOM 1061 O O . ARG A 1 135 ? 19.813 -1.064 6.468 1.00 96.12 135 ARG A O 1
ATOM 1068 N N . GLU A 1 136 ? 21.253 0.655 6.244 1.00 97.62 136 GLU A N 1
ATOM 1069 C CA . GLU A 1 136 ? 20.611 1.525 7.222 1.00 97.62 136 GLU A CA 1
ATOM 1070 C C . GLU A 1 136 ? 19.205 1.938 6.766 1.00 97.62 136 GLU A C 1
ATOM 1072 O O . GLU A 1 136 ? 18.254 1.800 7.534 1.00 97.62 136 GLU A O 1
ATOM 1077 N N . ALA A 1 137 ? 19.036 2.344 5.503 1.00 97.94 137 ALA A N 1
ATOM 1078 C CA . ALA A 1 137 ? 17.722 2.668 4.947 1.00 97.94 137 ALA A CA 1
ATOM 1079 C C . ALA A 1 137 ? 16.746 1.484 5.029 1.00 97.94 137 ALA A C 1
ATOM 1081 O O . ALA A 1 137 ? 15.588 1.662 5.398 1.00 97.94 137 ALA A O 1
ATOM 1082 N N . LEU A 1 138 ? 17.206 0.265 4.714 1.00 98.00 138 LEU A N 1
ATOM 1083 C CA . LEU A 1 138 ? 16.397 -0.947 4.860 1.00 98.00 138 LEU A CA 1
ATOM 1084 C C . LEU A 1 138 ? 16.010 -1.190 6.325 1.00 98.00 138 LEU A C 1
ATOM 1086 O O . LEU A 1 138 ? 14.845 -1.471 6.589 1.00 98.00 138 LEU A O 1
ATOM 1090 N N . ALA A 1 139 ? 16.956 -1.070 7.260 1.00 98.31 139 ALA A N 1
ATOM 1091 C CA . ALA A 1 139 ? 16.691 -1.275 8.682 1.00 98.31 139 ALA A CA 1
ATOM 1092 C C . ALA A 1 139 ? 15.640 -0.286 9.209 1.00 98.31 139 ALA A C 1
ATOM 1094 O O . ALA A 1 139 ? 14.650 -0.715 9.794 1.00 98.31 139 ALA A O 1
ATOM 1095 N N . ARG A 1 140 ? 15.794 1.011 8.914 1.00 98.50 140 ARG A N 1
ATOM 1096 C CA . ARG A 1 140 ? 14.826 2.052 9.302 1.00 98.50 140 ARG A CA 1
ATOM 1097 C C . ARG A 1 140 ? 13.455 1.846 8.657 1.00 98.50 140 ARG A C 1
ATOM 1099 O O . ARG A 1 140 ? 12.432 2.052 9.299 1.00 98.50 140 ARG A O 1
ATOM 1106 N N . MET A 1 141 ? 13.414 1.414 7.397 1.00 98.56 141 MET A N 1
ATOM 1107 C CA . MET A 1 141 ? 12.154 1.115 6.713 1.00 98.56 141 MET A CA 1
ATOM 1108 C C . MET A 1 141 ? 11.417 -0.057 7.375 1.00 98.56 141 MET A C 1
ATOM 1110 O O . MET A 1 141 ? 10.213 0.030 7.601 1.00 98.56 141 MET A O 1
ATOM 1114 N N . LEU A 1 142 ? 12.128 -1.143 7.705 1.00 98.62 142 LEU A N 1
ATOM 1115 C CA . LEU A 1 142 ? 11.549 -2.294 8.406 1.00 98.62 142 LEU A CA 1
ATOM 1116 C C . LEU A 1 142 ? 11.113 -1.932 9.831 1.00 98.62 142 LEU A C 1
ATOM 1118 O O . LEU A 1 142 ? 10.023 -2.320 10.239 1.00 98.62 142 LEU A O 1
ATOM 1122 N N . GLU A 1 143 ? 11.895 -1.125 10.549 1.00 98.62 143 GLU A N 1
ATOM 1123 C CA . GLU A 1 143 ? 11.496 -0.587 11.854 1.00 98.62 143 GLU A CA 1
ATOM 1124 C C . GLU A 1 143 ? 10.218 0.258 11.739 1.00 98.62 143 GLU A C 1
ATOM 1126 O O . GLU A 1 143 ? 9.311 0.114 12.551 1.00 98.62 143 GLU A O 1
ATOM 1131 N N . THR A 1 144 ? 10.074 1.076 10.693 1.00 98.81 144 THR A N 1
ATOM 1132 C CA . THR A 1 144 ? 8.838 1.835 10.436 1.00 98.81 144 THR A CA 1
ATOM 1133 C C . THR A 1 144 ? 7.622 0.926 10.238 1.00 98.81 144 THR A C 1
ATOM 1135 O O . THR A 1 144 ? 6.550 1.230 10.762 1.00 98.81 144 THR A O 1
ATOM 1138 N N . PHE A 1 145 ? 7.761 -0.208 9.540 1.00 98.75 145 PHE A N 1
ATOM 1139 C CA . PHE A 1 145 ? 6.682 -1.202 9.468 1.00 98.75 145 PHE A CA 1
ATOM 1140 C C . PHE A 1 145 ? 6.317 -1.754 10.849 1.00 98.75 145 PHE A C 1
ATOM 1142 O O . PHE A 1 145 ? 5.133 -1.880 11.166 1.00 98.75 145 PHE A O 1
ATOM 1149 N N . GLU A 1 146 ? 7.313 -2.079 11.676 1.00 98.44 146 GLU A N 1
ATOM 1150 C CA . GLU A 1 146 ? 7.085 -2.566 13.038 1.00 98.44 146 GLU A CA 1
ATOM 1151 C C . GLU A 1 146 ? 6.362 -1.528 13.897 1.00 98.44 146 GLU A C 1
ATOM 1153 O O . GLU A 1 146 ? 5.352 -1.854 14.521 1.00 98.44 146 GLU A O 1
ATOM 1158 N N . GLN A 1 147 ? 6.823 -0.276 13.865 1.00 98.56 147 GLN A N 1
ATOM 1159 C CA . GLN A 1 147 ? 6.223 0.831 14.604 1.00 98.56 147 GLN A CA 1
ATOM 1160 C C . GLN A 1 147 ? 4.788 1.112 14.152 1.00 98.56 147 GLN A C 1
ATOM 1162 O O . GLN A 1 147 ? 3.908 1.274 14.993 1.00 98.56 147 GLN A O 1
ATOM 1167 N N . ALA A 1 148 ? 4.519 1.117 12.843 1.00 98.56 148 ALA A N 1
ATOM 1168 C CA . ALA A 1 148 ? 3.169 1.310 12.319 1.00 98.56 148 ALA A CA 1
ATOM 1169 C C . ALA A 1 148 ? 2.218 0.184 12.761 1.00 98.56 148 ALA A C 1
ATOM 1171 O O . ALA A 1 148 ? 1.092 0.448 13.182 1.00 98.56 148 ALA A O 1
ATOM 1172 N N . ALA A 1 149 ? 2.668 -1.072 12.713 1.00 98.19 149 ALA A N 1
ATOM 1173 C CA . ALA A 1 149 ? 1.863 -2.199 13.174 1.00 98.19 149 ALA A CA 1
ATOM 1174 C C . ALA A 1 149 ? 1.609 -2.156 14.693 1.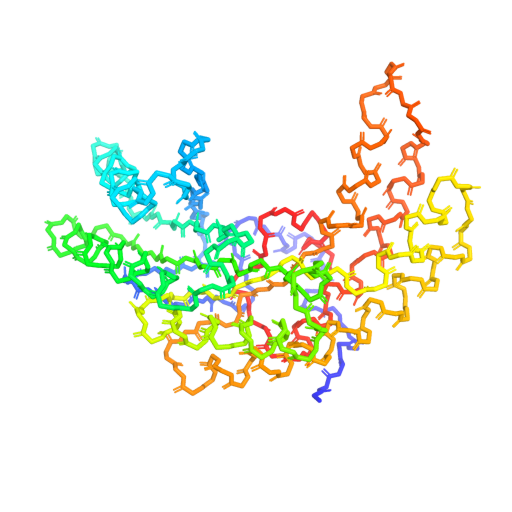00 98.19 149 ALA A C 1
ATOM 1176 O O . ALA A 1 149 ? 0.500 -2.443 15.134 1.00 98.19 149 ALA A O 1
ATOM 1177 N N . GLU A 1 150 ? 2.603 -1.770 15.501 1.00 97.94 150 GLU A N 1
ATOM 1178 C CA . GLU A 1 150 ? 2.440 -1.599 16.955 1.00 97.94 150 GLU A CA 1
ATOM 1179 C C . GLU A 1 150 ? 1.517 -0.441 17.329 1.00 97.94 150 GLU A C 1
ATOM 1181 O O . GLU A 1 150 ? 0.771 -0.542 18.299 1.00 97.94 150 GLU A O 1
ATOM 1186 N N . ALA A 1 151 ? 1.550 0.637 16.549 1.00 98.19 151 ALA A N 1
ATOM 1187 C CA . ALA A 1 151 ? 0.720 1.821 16.734 1.00 98.19 151 ALA A CA 1
ATOM 1188 C C . ALA A 1 151 ? -0.754 1.618 16.337 1.00 98.19 151 ALA A C 1
ATOM 1190 O O . ALA A 1 151 ? -1.583 2.491 16.589 1.00 98.19 151 ALA A O 1
ATOM 1191 N N . GLY A 1 152 ? -1.096 0.479 15.724 1.00 97.44 152 GLY A N 1
ATOM 1192 C CA . GLY A 1 152 ? -2.477 0.113 15.409 1.00 97.44 152 GLY A CA 1
ATOM 1193 C C . GLY A 1 152 ? -2.867 0.225 13.936 1.00 97.44 152 GLY A C 1
ATOM 1194 O O . GLY A 1 152 ? -4.063 0.287 13.638 1.00 97.44 152 GLY A O 1
ATOM 1195 N N . ALA A 1 153 ? -1.900 0.226 13.010 1.00 98.56 153 ALA A N 1
ATOM 1196 C CA . ALA A 1 153 ? -2.193 -0.002 11.598 1.00 98.56 153 ALA A CA 1
ATOM 1197 C C . ALA A 1 153 ? -2.851 -1.379 11.406 1.00 98.56 153 ALA A C 1
ATOM 1199 O O . ALA A 1 153 ? -2.367 -2.399 11.906 1.00 98.56 153 ALA A O 1
ATOM 1200 N N . ASP A 1 154 ? -3.941 -1.408 10.643 1.00 98.69 154 ASP A N 1
ATOM 1201 C CA . ASP A 1 154 ? -4.716 -2.622 10.386 1.00 98.69 154 ASP A CA 1
ATOM 1202 C C . ASP A 1 154 ? -4.217 -3.355 9.133 1.00 98.69 154 ASP A C 1
ATOM 1204 O O . ASP A 1 154 ? -4.297 -4.581 9.053 1.00 98.69 154 ASP A O 1
ATOM 1208 N N . VAL A 1 155 ? -3.663 -2.612 8.169 1.00 98.75 155 VAL A N 1
ATOM 1209 C CA . VAL A 1 155 ? -3.086 -3.135 6.923 1.00 98.75 155 VAL A CA 1
ATOM 1210 C C . VAL A 1 155 ? -1.753 -2.441 6.644 1.00 98.75 155 VAL A C 1
ATOM 1212 O O . VAL A 1 155 ? -1.674 -1.215 6.685 1.00 98.75 155 VAL A O 1
ATOM 1215 N N . LEU A 1 156 ? -0.715 -3.206 6.307 1.00 98.81 156 LEU A N 1
ATOM 1216 C CA . LEU A 1 156 ? 0.579 -2.673 5.871 1.00 98.81 156 LEU A CA 1
ATOM 1217 C C . LEU A 1 156 ? 0.810 -2.909 4.382 1.00 98.81 156 LEU A C 1
ATOM 1219 O O . LEU A 1 156 ? 0.442 -3.951 3.835 1.00 98.81 156 LEU A O 1
ATOM 1223 N N . SER A 1 157 ? 1.399 -1.931 3.703 1.00 98.81 157 SER A N 1
ATOM 1224 C CA . SER A 1 157 ? 1.673 -1.980 2.262 1.00 98.81 157 SER A CA 1
ATOM 1225 C C . SER A 1 157 ? 2.918 -1.168 1.898 1.00 98.81 157 SER A C 1
ATOM 1227 O O . SER A 1 157 ? 3.453 -0.427 2.722 1.00 98.81 157 SER A O 1
ATOM 1229 N N . ILE A 1 158 ? 3.400 -1.332 0.666 1.00 98.75 158 ILE A N 1
ATOM 1230 C CA . ILE A 1 158 ? 4.538 -0.589 0.104 1.00 98.75 158 ILE A CA 1
ATOM 1231 C C . ILE A 1 158 ? 4.455 -0.563 -1.418 1.00 98.75 158 ILE A C 1
ATOM 1233 O O . ILE A 1 158 ? 3.888 -1.457 -2.037 1.00 98.75 158 ILE A O 1
ATOM 1237 N N . GLU A 1 159 ? 5.045 0.456 -2.030 1.00 98.50 159 GLU A N 1
ATOM 1238 C CA . GLU A 1 159 ? 5.277 0.515 -3.472 1.00 98.50 159 GLU A CA 1
ATOM 1239 C C . GLU A 1 159 ? 6.773 0.306 -3.732 1.00 98.50 159 GLU A C 1
ATOM 1241 O O . GLU A 1 159 ? 7.538 1.266 -3.838 1.00 98.50 159 GLU A O 1
ATOM 1246 N N . SER A 1 160 ? 7.220 -0.953 -3.749 1.00 98.25 160 SER A N 1
ATOM 1247 C CA . SER A 1 160 ? 8.658 -1.251 -3.772 1.00 98.25 160 SER A CA 1
ATOM 1248 C C . SER A 1 160 ? 9.294 -1.009 -5.149 1.00 98.25 160 SER A C 1
ATOM 1250 O O . SER A 1 160 ? 8.678 -1.219 -6.196 1.00 98.25 160 SER A O 1
ATOM 1252 N N . ILE A 1 161 ? 10.554 -0.572 -5.183 1.00 97.69 161 ILE A N 1
ATOM 1253 C CA . ILE A 1 161 ? 11.212 -0.111 -6.423 1.00 97.69 161 ILE A CA 1
ATOM 1254 C C . ILE A 1 161 ? 12.458 -0.918 -6.825 1.00 97.69 161 ILE A C 1
ATOM 1256 O O . ILE A 1 161 ? 13.255 -0.464 -7.645 1.00 97.69 161 ILE A O 1
ATOM 1260 N N . GLY A 1 162 ? 12.638 -2.136 -6.309 1.00 97.69 162 GLY A N 1
ATOM 1261 C CA . GLY A 1 162 ? 13.756 -3.002 -6.706 1.00 97.69 162 GLY A CA 1
ATOM 1262 C C . GLY A 1 162 ? 13.792 -3.309 -8.202 1.00 97.69 162 GLY A C 1
ATOM 1263 O O . GLY A 1 162 ? 12.814 -3.794 -8.756 1.00 97.69 162 GLY A O 1
ATOM 1264 N N . GLY A 1 163 ? 14.924 -3.044 -8.865 1.00 97.12 163 GLY A N 1
ATOM 1265 C CA . GLY A 1 163 ? 15.085 -3.234 -10.312 1.00 97.12 163 GLY A CA 1
ATOM 1266 C C . GLY A 1 163 ? 14.608 -2.047 -11.157 1.00 97.12 163 GLY A C 1
ATOM 1267 O O . GLY A 1 163 ? 14.690 -2.099 -12.390 1.00 97.12 163 GLY A O 1
ATOM 1268 N N . LYS A 1 164 ? 14.124 -0.968 -10.525 1.00 97.62 164 LYS A N 1
ATOM 1269 C CA . LYS A 1 164 ? 13.655 0.240 -11.215 1.00 97.62 164 LYS A CA 1
ATOM 1270 C C . LYS A 1 164 ? 14.755 0.909 -12.030 1.00 97.62 164 LYS A C 1
ATOM 1272 O O . LYS A 1 164 ? 14.475 1.417 -13.107 1.00 97.62 164 LYS A O 1
ATOM 1277 N N . GLU A 1 165 ? 16.005 0.846 -11.589 1.00 96.88 165 GLU A N 1
ATOM 1278 C CA . GLU A 1 165 ? 17.148 1.403 -12.313 1.00 96.88 165 GLU A CA 1
ATOM 1279 C C . GLU A 1 165 ? 17.333 0.783 -13.710 1.00 96.88 165 GLU A C 1
ATOM 1281 O O . GLU A 1 165 ? 17.601 1.496 -14.679 1.00 96.88 165 GLU A O 1
ATOM 1286 N N . VAL A 1 166 ? 17.122 -0.532 -13.838 1.00 98.25 166 VAL A N 1
ATOM 1287 C CA . VAL A 1 166 ? 17.174 -1.235 -15.129 1.00 98.25 166 VAL A CA 1
ATOM 1288 C C . VAL A 1 166 ? 15.923 -0.927 -15.944 1.00 98.25 166 VAL A C 1
ATOM 1290 O O . VAL A 1 166 ? 16.014 -0.684 -17.150 1.00 98.25 166 VAL A O 1
ATOM 1293 N N . PHE A 1 167 ? 14.758 -0.891 -15.296 1.00 98.50 167 PHE A N 1
ATOM 1294 C CA . PHE A 1 167 ? 13.500 -0.563 -15.959 1.00 98.50 167 PHE A CA 1
ATOM 1295 C C . PHE A 1 167 ? 13.514 0.842 -16.569 1.00 98.50 167 PHE A C 1
ATOM 1297 O O . PHE A 1 167 ? 13.236 0.980 -17.758 1.00 98.50 167 PHE A O 1
ATOM 1304 N N . ASP A 1 168 ? 13.885 1.865 -15.795 1.00 97.94 168 ASP A N 1
ATOM 1305 C CA . ASP A 1 168 ? 13.900 3.266 -16.225 1.00 97.94 168 ASP A CA 1
ATOM 1306 C C . ASP A 1 168 ? 14.869 3.474 -17.399 1.00 97.94 168 ASP A C 1
ATOM 1308 O O . ASP A 1 168 ? 14.555 4.184 -18.358 1.00 97.94 168 ASP A O 1
ATOM 1312 N N . TYR A 1 169 ? 16.021 2.795 -17.390 1.00 97.88 169 TYR A N 1
ATOM 1313 C CA . TYR A 1 169 ? 16.939 2.801 -18.530 1.00 97.88 169 TYR A CA 1
ATOM 1314 C C . TYR A 1 169 ? 16.306 2.184 -19.788 1.00 97.88 169 TYR A C 1
ATOM 1316 O O . TYR A 1 169 ? 16.450 2.723 -20.892 1.00 97.88 169 TYR A O 1
ATOM 1324 N N . SER A 1 170 ? 15.616 1.058 -19.619 1.00 98.31 170 SER A N 1
ATOM 1325 C CA . SER A 1 170 ? 15.105 0.230 -20.715 1.00 98.31 170 SER A CA 1
ATOM 1326 C C . SER A 1 170 ? 13.848 0.819 -21.353 1.00 98.31 170 SER A C 1
ATOM 1328 O O . SER A 1 170 ? 13.743 0.880 -22.579 1.00 98.31 170 SER A O 1
ATOM 1330 N N . ILE A 1 171 ? 12.910 1.317 -20.539 1.00 97.38 171 ILE A N 1
ATOM 1331 C CA . ILE A 1 171 ? 11.630 1.861 -21.009 1.00 97.38 171 ILE A CA 1
ATOM 1332 C C . ILE A 1 171 ? 11.823 3.094 -21.892 1.00 97.38 171 ILE A C 1
ATOM 1334 O O . ILE A 1 171 ? 11.162 3.222 -22.920 1.00 97.38 171 ILE A O 1
ATOM 1338 N N . MET A 1 172 ? 12.803 3.941 -21.565 1.00 95.06 172 MET A N 1
ATOM 1339 C CA . MET A 1 172 ? 13.159 5.122 -22.359 1.00 95.06 172 MET A CA 1
ATOM 1340 C C . MET A 1 172 ? 13.750 4.779 -23.734 1.00 95.06 172 MET A C 1
ATOM 1342 O O . MET A 1 172 ? 13.833 5.648 -24.598 1.00 95.06 172 MET A O 1
ATOM 1346 N N . ARG A 1 173 ? 14.172 3.527 -23.943 1.00 95.38 173 ARG A N 1
ATOM 1347 C CA . ARG A 1 173 ? 14.787 3.031 -25.185 1.00 95.38 173 ARG A CA 1
ATOM 1348 C C . ARG A 1 173 ? 13.902 2.044 -25.941 1.00 95.38 173 ARG A C 1
ATOM 1350 O O . ARG A 1 173 ? 14.304 1.566 -26.996 1.00 95.38 173 ARG A O 1
ATOM 1357 N N . GLY A 1 174 ? 12.726 1.711 -25.404 1.00 94.56 174 GLY A N 1
ATOM 1358 C CA . GLY A 1 174 ? 11.899 0.630 -25.941 1.00 94.56 174 GLY A CA 1
ATOM 1359 C C . GLY A 1 174 ? 12.584 -0.741 -25.882 1.00 94.56 174 GLY A C 1
ATOM 1360 O O . GLY A 1 174 ? 12.248 -1.622 -26.671 1.00 94.56 174 GLY A O 1
ATOM 1361 N N . ASP A 1 175 ? 13.549 -0.933 -24.975 1.00 97.88 175 ASP A N 1
ATOM 1362 C CA . ASP A 1 175 ? 14.255 -2.205 -24.821 1.00 97.88 175 ASP A CA 1
ATOM 1363 C C . ASP A 1 175 ? 13.383 -3.212 -24.063 1.00 97.88 175 ASP A C 1
ATOM 1365 O O . ASP A 1 175 ? 13.366 -3.272 -22.832 1.00 97.88 175 ASP A O 1
ATOM 1369 N N . LEU A 1 176 ? 12.659 -4.035 -24.822 1.00 97.75 176 LEU A N 1
ATOM 1370 C CA . LEU A 1 176 ? 11.794 -5.079 -24.276 1.00 97.75 176 LEU A CA 1
ATOM 1371 C C . LEU A 1 176 ? 12.555 -6.129 -23.460 1.00 97.75 176 LEU A C 1
ATOM 1373 O O . LEU A 1 176 ? 11.995 -6.667 -22.507 1.00 97.75 176 LEU A O 1
ATOM 1377 N N . LYS A 1 177 ? 13.817 -6.425 -23.799 1.00 98.19 177 LYS A N 1
ATOM 1378 C CA . LYS A 1 177 ? 14.610 -7.420 -23.061 1.00 98.19 177 LYS A CA 1
ATOM 1379 C C . LYS A 1 177 ? 15.016 -6.868 -21.701 1.00 98.19 177 LYS A C 1
ATOM 1381 O O . LYS A 1 177 ? 14.888 -7.572 -20.703 1.00 98.19 177 LYS A O 1
ATOM 1386 N N . GLY A 1 178 ? 15.438 -5.607 -21.655 1.00 98.50 178 GLY A N 1
ATOM 1387 C CA . GLY A 1 178 ? 15.736 -4.907 -20.408 1.00 98.50 178 GLY A CA 1
ATOM 1388 C C . GLY A 1 178 ? 14.505 -4.743 -19.510 1.00 98.50 178 GLY A C 1
ATOM 1389 O O . GLY A 1 178 ? 14.579 -4.994 -18.306 1.00 98.50 178 GLY A O 1
ATOM 1390 N N . ILE A 1 179 ? 13.338 -4.436 -20.091 1.00 98.56 179 ILE A N 1
ATOM 1391 C CA . ILE A 1 179 ? 12.060 -4.399 -19.358 1.00 98.56 179 ILE A CA 1
ATOM 1392 C C . ILE A 1 179 ? 11.718 -5.781 -18.783 1.00 98.56 179 ILE A C 1
ATOM 1394 O O . ILE A 1 179 ? 11.381 -5.883 -17.603 1.00 98.56 179 ILE A O 1
ATOM 1398 N N . ALA A 1 180 ? 11.834 -6.844 -19.585 1.00 98.25 180 ALA A N 1
ATOM 1399 C CA . ALA A 1 180 ? 11.563 -8.210 -19.142 1.00 98.25 180 ALA A CA 1
ATOM 1400 C C . ALA A 1 180 ? 12.538 -8.671 -18.047 1.00 98.25 180 ALA A C 1
ATOM 1402 O O . ALA A 1 180 ? 12.121 -9.333 -17.101 1.00 98.25 180 ALA A O 1
ATOM 1403 N N . LEU A 1 181 ? 13.815 -8.285 -18.123 1.00 98.50 181 LEU A N 1
ATOM 1404 C CA . LEU A 1 181 ? 14.790 -8.539 -17.062 1.00 98.50 181 LEU A CA 1
ATOM 1405 C C . LEU A 1 181 ? 14.389 -7.832 -15.759 1.00 98.50 181 LEU A C 1
ATOM 1407 O O . LEU A 1 181 ? 14.385 -8.450 -14.692 1.00 98.50 181 LEU A O 1
ATOM 1411 N N . ALA A 1 182 ? 14.022 -6.552 -15.840 1.00 98.50 182 ALA A N 1
ATOM 1412 C CA . ALA A 1 182 ? 13.630 -5.776 -14.671 1.00 98.50 182 ALA A CA 1
ATOM 1413 C C . ALA A 1 182 ? 12.366 -6.342 -14.005 1.00 98.50 182 ALA A C 1
ATOM 1415 O O . ALA A 1 182 ? 12.381 -6.620 -12.810 1.00 98.50 182 ALA A O 1
ATOM 1416 N N . LEU A 1 183 ? 11.293 -6.560 -14.771 1.00 98.38 183 LEU A N 1
ATOM 1417 C CA . LEU A 1 183 ? 9.990 -6.971 -14.236 1.00 98.38 183 LEU A CA 1
ATOM 1418 C C . LEU A 1 183 ? 9.836 -8.478 -14.025 1.00 98.38 183 LEU A C 1
ATOM 1420 O O . LEU A 1 183 ? 9.073 -8.885 -13.157 1.00 98.38 183 LEU A O 1
ATOM 1424 N N . GLY A 1 184 ? 10.538 -9.306 -14.794 1.00 96.62 184 GLY A N 1
ATOM 1425 C CA . GLY A 1 184 ? 10.447 -10.764 -14.706 1.00 96.62 184 GLY A CA 1
ATOM 1426 C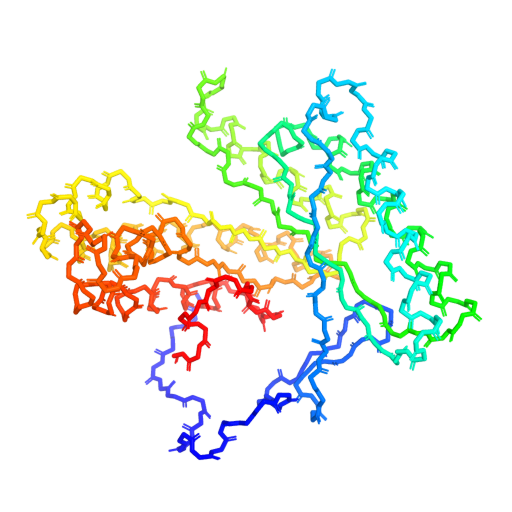 C . GLY A 1 184 ? 11.459 -11.397 -13.753 1.00 96.62 184 GLY A C 1
ATOM 1427 O O . GLY A 1 184 ? 11.242 -12.521 -13.307 1.00 96.62 184 GLY A O 1
ATOM 1428 N N . VAL A 1 185 ? 12.555 -10.700 -13.426 1.00 97.81 185 VAL A N 1
ATOM 1429 C CA . VAL A 1 185 ? 13.652 -11.270 -12.624 1.00 97.81 185 VAL A CA 1
ATOM 1430 C C . VAL A 1 185 ? 14.013 -10.386 -11.436 1.00 97.81 185 VAL A C 1
ATOM 1432 O O . VAL A 1 185 ? 13.902 -10.831 -10.295 1.00 97.81 185 VAL A O 1
ATOM 1435 N N . LEU A 1 186 ? 14.429 -9.139 -11.679 1.00 98.50 186 LEU A N 1
ATOM 1436 C CA . LEU A 1 186 ? 14.993 -8.284 -10.626 1.00 98.50 186 LEU A CA 1
ATOM 1437 C C . LEU A 1 186 ? 13.935 -7.838 -9.613 1.00 98.50 186 LEU A C 1
ATOM 1439 O O . LEU A 1 186 ? 14.108 -8.045 -8.412 1.00 98.50 186 LEU A O 1
ATOM 1443 N N . ALA A 1 187 ? 12.828 -7.275 -10.095 1.00 98.38 187 ALA A N 1
ATOM 1444 C CA . ALA A 1 187 ? 11.757 -6.784 -9.244 1.00 98.38 187 ALA A CA 1
ATOM 1445 C C . ALA A 1 187 ? 11.059 -7.914 -8.466 1.00 98.38 187 ALA A C 1
ATOM 1447 O O . ALA A 1 187 ? 10.934 -7.777 -7.252 1.00 98.38 187 ALA A O 1
ATOM 1448 N N . PRO A 1 188 ? 10.685 -9.067 -9.064 1.00 98.12 188 PRO A N 1
ATOM 1449 C CA . PRO A 1 188 ? 10.145 -10.186 -8.295 1.00 98.12 188 PRO A CA 1
ATOM 1450 C C . PRO A 1 188 ? 11.128 -10.712 -7.245 1.00 98.12 188 PRO A C 1
ATOM 1452 O O . PRO A 1 188 ? 10.714 -11.042 -6.141 1.00 98.12 188 PRO A O 1
ATOM 1455 N N . ALA A 1 189 ? 12.431 -10.784 -7.538 1.00 98.12 189 ALA A N 1
ATOM 1456 C CA . ALA A 1 189 ? 13.413 -11.226 -6.546 1.00 98.12 189 ALA A CA 1
ATOM 1457 C C . ALA A 1 189 ? 13.513 -10.263 -5.349 1.00 98.12 189 ALA A C 1
ATOM 1459 O O . ALA A 1 189 ? 13.689 -10.714 -4.216 1.00 98.12 189 ALA A O 1
ATOM 1460 N N . ASP A 1 190 ? 13.393 -8.957 -5.592 1.00 98.38 190 ASP A N 1
ATOM 1461 C CA . ASP A 1 190 ? 13.360 -7.937 -4.544 1.00 98.38 190 ASP A CA 1
ATOM 1462 C C . ASP A 1 190 ? 12.071 -8.002 -3.714 1.00 98.38 190 ASP A C 1
ATOM 1464 O O . ASP A 1 190 ? 12.150 -8.139 -2.491 1.00 98.38 190 ASP A O 1
ATOM 1468 N N . VAL A 1 191 ? 10.905 -8.015 -4.376 1.00 98.50 191 VAL A N 1
ATOM 1469 C CA . VAL A 1 191 ? 9.587 -8.199 -3.742 1.00 98.50 191 VAL A CA 1
ATOM 1470 C C . VAL A 1 191 ? 9.602 -9.453 -2.874 1.00 98.50 191 VAL A C 1
ATOM 1472 O O . VAL A 1 191 ? 9.181 -9.403 -1.724 1.00 98.50 191 VAL A O 1
ATOM 1475 N N . ALA A 1 192 ? 10.166 -10.558 -3.372 1.00 98.06 192 ALA A N 1
ATOM 1476 C CA . ALA A 1 192 ? 10.190 -11.809 -2.631 1.00 98.06 192 ALA A CA 1
ATOM 1477 C C . ALA A 1 192 ? 10.950 -11.711 -1.305 1.00 98.06 192 ALA A C 1
ATOM 1479 O O . ALA A 1 192 ? 10.517 -12.237 -0.284 1.00 98.06 192 ALA A O 1
ATOM 1480 N N . ARG A 1 193 ? 12.107 -11.044 -1.319 1.00 97.12 193 ARG A N 1
ATOM 1481 C CA . ARG A 1 193 ? 12.917 -10.848 -0.111 1.00 97.12 193 ARG A CA 1
ATOM 1482 C C . ARG A 1 193 ? 12.216 -9.913 0.861 1.00 97.12 193 ARG A C 1
ATOM 1484 O O . ARG A 1 193 ? 12.156 -10.215 2.045 1.00 97.12 193 ARG A O 1
ATOM 1491 N N . LEU A 1 194 ? 11.684 -8.805 0.352 1.00 97.94 194 LEU A N 1
ATOM 1492 C CA . LEU A 1 194 ? 11.066 -7.777 1.175 1.00 97.94 194 LEU A CA 1
ATOM 1493 C C . LEU A 1 194 ? 9.777 -8.272 1.840 1.00 97.94 194 LEU A C 1
ATOM 1495 O O . LEU A 1 194 ? 9.589 -8.076 3.037 1.00 97.94 194 LEU A O 1
ATOM 1499 N N . TRP A 1 195 ? 8.920 -8.971 1.095 1.00 98.19 195 TRP A N 1
ATOM 1500 C CA . TRP A 1 195 ? 7.648 -9.455 1.625 1.00 98.19 195 TRP A CA 1
ATOM 1501 C C . TRP A 1 195 ? 7.791 -10.584 2.635 1.00 98.19 195 TRP A C 1
ATOM 1503 O O . TRP A 1 195 ? 6.946 -10.683 3.512 1.00 98.19 195 TRP A O 1
ATOM 1513 N N . ARG A 1 196 ? 8.879 -11.363 2.628 1.00 97.31 196 ARG A N 1
ATOM 1514 C CA . ARG A 1 196 ? 9.156 -12.280 3.749 1.00 97.31 196 ARG A CA 1
ATOM 1515 C C . ARG A 1 196 ? 9.328 -11.540 5.071 1.00 97.31 196 ARG A C 1
ATOM 1517 O O . ARG A 1 196 ? 8.806 -11.993 6.086 1.00 97.31 196 ARG A O 1
ATOM 1524 N N . GLU A 1 197 ? 10.034 -10.411 5.053 1.00 97.81 197 GLU A N 1
ATOM 1525 C CA . GLU A 1 197 ? 10.235 -9.585 6.246 1.00 97.81 197 GLU A CA 1
ATOM 1526 C C . GLU A 1 197 ? 8.923 -8.908 6.661 1.00 97.81 197 GLU A C 1
ATOM 1528 O O . GLU A 1 197 ? 8.506 -9.030 7.812 1.00 97.81 197 GLU A O 1
ATOM 1533 N N . ILE A 1 198 ? 8.212 -8.278 5.717 1.00 98.19 198 ILE A N 1
ATOM 1534 C CA . ILE A 1 198 ? 6.928 -7.608 5.992 1.00 98.19 198 ILE A CA 1
ATOM 1535 C C . ILE A 1 198 ? 5.895 -8.607 6.530 1.00 98.19 198 ILE A C 1
ATOM 1537 O O . ILE A 1 198 ? 5.294 -8.360 7.573 1.00 98.19 198 ILE A O 1
ATOM 1541 N N . SER A 1 199 ? 5.731 -9.763 5.882 1.00 96.62 199 SER A N 1
ATOM 1542 C CA . SER A 1 199 ? 4.802 -10.807 6.325 1.00 96.62 199 SER A CA 1
ATOM 1543 C C . SER A 1 199 ? 5.166 -11.357 7.708 1.00 96.62 199 SER A C 1
ATOM 1545 O O . SER A 1 199 ? 4.282 -11.671 8.503 1.00 96.62 199 SER A O 1
ATOM 1547 N N . SER A 1 200 ? 6.460 -11.452 8.032 1.00 96.69 200 SER A N 1
ATOM 1548 C CA . SER A 1 200 ? 6.935 -11.837 9.369 1.00 96.69 200 SER A CA 1
ATOM 1549 C C . SER A 1 200 ? 6.578 -10.784 10.425 1.00 96.69 200 SER A C 1
ATOM 1551 O O . SER A 1 200 ? 6.117 -11.131 11.516 1.00 96.69 200 SER A O 1
ATOM 1553 N N . ILE A 1 201 ? 6.730 -9.497 10.098 1.00 97.19 201 ILE A N 1
ATOM 1554 C CA . ILE A 1 201 ? 6.348 -8.369 10.962 1.00 97.19 201 ILE A CA 1
ATOM 1555 C C . ILE A 1 201 ? 4.845 -8.384 11.237 1.00 97.19 201 ILE A C 1
ATOM 1557 O O . ILE A 1 201 ? 4.440 -8.259 12.398 1.00 97.19 201 ILE A O 1
ATOM 1561 N N . THR A 1 202 ? 4.032 -8.567 10.193 1.00 95.81 202 THR A N 1
ATOM 1562 C CA . THR A 1 202 ? 2.572 -8.600 10.305 1.00 95.81 202 THR A CA 1
ATOM 1563 C C . THR A 1 202 ? 2.087 -9.851 11.020 1.00 95.81 202 THR A C 1
ATOM 1565 O O . THR A 1 202 ? 1.196 -9.739 11.840 1.00 95.81 202 THR A O 1
ATOM 1568 N N . ALA A 1 203 ? 2.688 -11.027 10.802 1.00 92.75 203 ALA A N 1
ATOM 1569 C CA . ALA A 1 203 ? 2.251 -12.276 11.440 1.00 92.75 203 ALA A CA 1
ATOM 1570 C C . ALA A 1 203 ? 2.419 -12.271 12.968 1.00 92.75 203 ALA A C 1
ATOM 1572 O O . ALA A 1 203 ? 1.668 -12.932 13.684 1.00 92.75 203 ALA A O 1
ATOM 1573 N N . LYS A 1 204 ? 3.398 -11.518 13.483 1.00 87.31 204 LYS A N 1
ATOM 1574 C CA . LYS A 1 204 ? 3.606 -11.329 14.928 1.00 87.31 204 LYS A CA 1
ATOM 1575 C C . LYS A 1 204 ? 2.589 -10.370 15.556 1.00 87.31 204 LYS A C 1
ATOM 1577 O O . LYS A 1 204 ? 2.558 -10.235 16.777 1.00 87.31 204 LYS A O 1
ATOM 1582 N N . ARG A 1 205 ? 1.793 -9.675 14.740 1.00 84.56 205 ARG A N 1
ATOM 1583 C CA . ARG A 1 205 ? 0.895 -8.583 15.132 1.00 84.56 205 ARG A CA 1
ATOM 1584 C C . ARG A 1 205 ? -0.510 -8.864 14.576 1.00 84.56 205 ARG A C 1
ATOM 1586 O O . ARG A 1 205 ? -0.701 -9.731 13.734 1.00 84.56 205 ARG A O 1
ATOM 1593 N N . LYS A 1 206 ? -1.551 -8.186 15.061 1.00 87.12 206 LYS A N 1
ATOM 1594 C CA . LYS A 1 206 ? -2.920 -8.357 14.519 1.00 87.12 206 LYS A CA 1
ATOM 1595 C C . LYS A 1 206 ? -3.142 -7.467 13.288 1.00 87.12 206 LYS A C 1
ATOM 1597 O O . LYS A 1 206 ? -4.170 -6.810 13.177 1.00 87.12 206 LYS A O 1
ATOM 1602 N N . THR A 1 207 ? -2.162 -7.440 12.390 1.00 96.88 207 THR A N 1
ATOM 1603 C CA . THR A 1 207 ? -2.101 -6.539 11.235 1.00 96.88 207 THR A CA 1
ATOM 1604 C C . THR A 1 207 ? -2.037 -7.371 9.963 1.00 96.88 207 THR A C 1
ATOM 1606 O O . THR A 1 207 ? -1.340 -8.382 9.918 1.00 96.88 207 THR A O 1
ATOM 1609 N N . LEU A 1 208 ? -2.757 -6.968 8.919 1.00 98.12 208 LEU A N 1
ATOM 1610 C CA . LEU A 1 208 ? -2.731 -7.669 7.642 1.00 98.12 208 LEU A CA 1
ATOM 1611 C C . LEU A 1 208 ? -1.533 -7.244 6.790 1.00 98.12 208 LEU A C 1
ATOM 1613 O O . LEU A 1 208 ? -1.223 -6.059 6.649 1.00 98.12 208 LEU A O 1
ATOM 1617 N N . ALA A 1 209 ? -0.913 -8.229 6.146 1.00 98.06 209 ALA A N 1
ATOM 1618 C CA . ALA A 1 209 ? -0.015 -8.023 5.020 1.00 98.06 209 ALA A CA 1
ATOM 1619 C C . ALA A 1 209 ? -0.859 -7.689 3.776 1.00 98.06 209 ALA A C 1
ATOM 1621 O O . ALA A 1 209 ? -1.417 -8.589 3.150 1.00 98.06 209 ALA A O 1
ATOM 1622 N N . GLY A 1 210 ? -0.997 -6.401 3.450 1.00 98.00 210 GLY A N 1
ATOM 1623 C CA . GLY A 1 210 ? -1.885 -5.908 2.394 1.00 98.00 210 GLY A CA 1
ATOM 1624 C C . GLY A 1 210 ? -1.425 -6.314 0.997 1.00 98.00 210 GLY A C 1
ATOM 1625 O O . GLY A 1 210 ? -1.875 -7.317 0.448 1.00 98.00 210 GLY A O 1
ATOM 1626 N N . GLY A 1 211 ? -0.519 -5.541 0.407 1.00 97.25 211 GLY A N 1
ATOM 1627 C CA . GLY A 1 211 ? 0.098 -5.894 -0.866 1.00 97.25 211 GLY A CA 1
ATOM 1628 C C . GLY A 1 211 ? 1.091 -4.850 -1.358 1.00 97.25 211 GLY A C 1
ATOM 1629 O O . GLY A 1 211 ? 1.231 -3.771 -0.778 1.00 97.25 211 GLY A O 1
ATOM 1630 N N . ASP A 1 212 ? 1.799 -5.205 -2.426 1.00 98.44 212 ASP A N 1
ATOM 1631 C CA . ASP A 1 212 ? 2.709 -4.308 -3.139 1.00 98.44 212 ASP A CA 1
ATOM 1632 C C . ASP A 1 212 ? 2.007 -3.676 -4.351 1.00 98.44 212 ASP A C 1
ATOM 1634 O O . ASP A 1 212 ? 0.883 -4.043 -4.698 1.00 98.44 212 ASP A O 1
ATOM 1638 N N . SER A 1 213 ? 2.689 -2.771 -5.046 1.00 98.31 213 SER A N 1
ATOM 1639 C CA . SER A 1 213 ? 2.284 -2.305 -6.371 1.00 98.31 213 SER A CA 1
ATOM 1640 C C . SER A 1 213 ? 3.473 -2.101 -7.297 1.00 98.31 213 SER A C 1
ATOM 1642 O O . SER A 1 213 ? 4.531 -1.620 -6.890 1.00 98.31 213 SER A O 1
ATOM 1644 N N . ALA A 1 214 ? 3.304 -2.392 -8.586 1.00 98.00 214 ALA A N 1
ATOM 1645 C CA . ALA A 1 214 ? 4.287 -2.032 -9.600 1.00 98.00 214 ALA A CA 1
ATOM 1646 C C . ALA A 1 214 ? 4.168 -0.550 -10.004 1.00 98.00 214 ALA A C 1
ATOM 1648 O O . ALA A 1 214 ? 4.409 -0.196 -11.161 1.00 98.00 214 ALA A O 1
ATOM 1649 N N . CYS A 1 215 ? 3.783 0.340 -9.082 1.00 97.44 215 CYS A N 1
ATOM 1650 C CA . CYS A 1 215 ? 3.547 1.755 -9.363 1.00 97.44 215 CYS A CA 1
ATOM 1651 C C . CYS A 1 215 ? 4.800 2.433 -9.936 1.00 97.44 215 CYS A C 1
ATOM 1653 O O . CYS A 1 215 ? 4.746 3.043 -11.009 1.00 97.44 215 CYS A O 1
ATOM 1655 N N . GLY A 1 216 ? 5.960 2.196 -9.318 1.00 96.75 216 GLY A N 1
ATOM 1656 C CA . GLY A 1 216 ? 7.260 2.666 -9.806 1.00 96.75 216 GLY A CA 1
ATOM 1657 C C . GLY A 1 216 ? 7.681 2.118 -11.178 1.00 96.75 216 GLY A C 1
ATOM 1658 O O . GLY A 1 216 ? 8.717 2.532 -11.691 1.00 96.75 216 GLY A O 1
ATOM 1659 N N . PHE A 1 217 ? 6.901 1.218 -11.783 1.00 98.44 217 PHE A N 1
ATOM 1660 C CA . PHE A 1 217 ? 7.158 0.617 -13.090 1.00 98.44 217 PHE A CA 1
ATOM 1661 C C . PHE A 1 217 ? 5.989 0.880 -14.048 1.00 98.44 217 PHE A C 1
ATOM 1663 O O . PHE A 1 217 ? 6.043 1.764 -14.905 1.00 98.44 217 PHE A O 1
ATOM 1670 N N . ALA A 1 218 ? 4.887 0.150 -13.885 1.00 98.19 218 ALA A N 1
ATOM 1671 C CA . ALA A 1 218 ? 3.747 0.191 -14.785 1.00 98.19 218 ALA A CA 1
ATOM 1672 C C . ALA A 1 218 ? 2.996 1.526 -14.746 1.00 98.19 218 ALA A C 1
ATOM 1674 O O . ALA A 1 218 ? 2.558 1.998 -15.798 1.00 98.19 218 ALA A O 1
ATOM 1675 N N . ASN A 1 219 ? 2.905 2.198 -13.589 1.00 98.00 219 ASN A N 1
ATOM 1676 C CA . ASN A 1 219 ? 2.314 3.541 -13.548 1.00 98.00 219 ASN A CA 1
ATOM 1677 C C . ASN A 1 219 ? 3.259 4.588 -14.150 1.00 98.00 219 ASN A C 1
ATOM 1679 O O . ASN A 1 219 ? 2.779 5.508 -14.809 1.00 98.00 219 ASN A O 1
ATOM 1683 N N . THR A 1 220 ? 4.583 4.425 -14.025 1.00 97.25 220 THR A N 1
ATOM 1684 C CA . THR A 1 220 ? 5.553 5.243 -14.775 1.00 97.25 220 THR A CA 1
ATOM 1685 C C . THR A 1 220 ? 5.344 5.094 -16.283 1.00 97.25 220 THR A C 1
ATOM 1687 O O . THR A 1 220 ? 5.178 6.101 -16.971 1.00 97.25 220 THR A O 1
ATOM 1690 N N . ALA A 1 221 ? 5.256 3.864 -16.801 1.00 97.69 221 ALA A N 1
ATOM 1691 C CA . ALA A 1 221 ? 4.990 3.638 -18.222 1.00 97.69 221 ALA A CA 1
ATOM 1692 C C . ALA A 1 221 ? 3.642 4.234 -18.659 1.00 97.69 221 ALA A C 1
ATOM 1694 O O . ALA A 1 221 ? 3.568 4.913 -19.681 1.00 97.69 221 ALA A O 1
ATOM 1695 N N . MET A 1 222 ? 2.589 4.054 -17.857 1.00 97.56 222 MET A N 1
ATOM 1696 C CA . MET A 1 222 ? 1.272 4.645 -18.106 1.00 97.56 222 MET A CA 1
ATOM 1697 C C . MET A 1 222 ? 1.327 6.179 -18.164 1.00 97.56 222 MET A C 1
ATOM 1699 O O . MET A 1 222 ? 0.739 6.781 -19.061 1.00 97.56 222 MET A O 1
ATOM 1703 N N . LYS A 1 223 ? 2.049 6.829 -17.243 1.00 96.56 223 LYS A N 1
ATOM 1704 C CA . LYS A 1 223 ? 2.195 8.293 -17.218 1.00 96.56 223 LYS A CA 1
ATOM 1705 C C . LYS A 1 223 ? 3.005 8.820 -18.398 1.00 96.56 223 LYS A C 1
ATOM 1707 O O . LYS A 1 223 ? 2.613 9.830 -18.971 1.00 96.56 223 LYS A O 1
ATOM 1712 N N . LEU A 1 224 ? 4.073 8.130 -18.794 1.00 95.75 224 LEU A N 1
ATOM 1713 C CA . LEU A 1 224 ? 4.844 8.469 -19.995 1.00 95.75 224 LEU A CA 1
ATOM 1714 C C . LEU A 1 224 ? 4.023 8.266 -21.280 1.00 95.75 224 LEU A C 1
ATOM 1716 O O . LEU A 1 224 ? 4.178 9.018 -22.243 1.00 95.75 224 LEU A O 1
ATOM 1720 N N . ALA A 1 225 ? 3.129 7.276 -21.306 1.00 95.81 225 ALA A N 1
ATOM 1721 C CA . ALA A 1 225 ? 2.212 7.078 -22.424 1.00 95.81 225 ALA A CA 1
ATOM 1722 C C . ALA A 1 225 ? 1.136 8.174 -22.481 1.00 95.81 225 ALA A C 1
ATOM 1724 O O . ALA A 1 225 ? 0.765 8.608 -23.568 1.00 95.81 225 ALA A O 1
ATOM 1725 N N . SER A 1 226 ? 0.689 8.654 -21.313 1.00 94.88 226 SER A N 1
ATOM 1726 C CA . SER A 1 226 ? -0.251 9.769 -21.145 1.00 94.88 226 SER A CA 1
ATOM 1727 C C . SER A 1 226 ? -1.519 9.619 -22.010 1.00 94.88 226 SER A C 1
ATOM 1729 O O . SER A 1 226 ? -1.947 8.512 -22.343 1.00 94.88 226 SER A O 1
ATOM 1731 N N . GLY A 1 227 ? -2.168 10.734 -22.351 1.00 92.19 227 GLY A N 1
ATOM 1732 C CA . GLY A 1 227 ? -3.285 10.777 -23.294 1.00 92.19 227 GLY A CA 1
ATOM 1733 C C . GLY A 1 227 ? -2.845 10.674 -24.760 1.00 92.19 227 GLY A C 1
ATOM 1734 O O . GLY A 1 227 ? -1.667 10.764 -25.094 1.00 92.19 227 GLY A O 1
ATOM 1735 N N . PHE A 1 228 ? -3.810 10.562 -25.677 1.00 91.25 228 PHE A N 1
ATOM 1736 C CA . PHE A 1 228 ? -3.556 10.330 -27.111 1.00 91.25 228 PHE A CA 1
ATOM 1737 C C . PHE A 1 228 ? -2.678 11.381 -27.818 1.00 91.25 228 PHE A C 1
ATOM 1739 O O . PHE A 1 228 ? -2.066 11.066 -28.842 1.00 91.25 228 PHE A O 1
ATOM 1746 N N . LYS A 1 229 ? -2.614 12.612 -27.291 1.00 89.00 229 LYS A N 1
ATOM 1747 C CA . LYS A 1 229 ? -1.927 13.752 -27.924 1.00 89.00 229 LYS A CA 1
ATOM 1748 C C . LYS A 1 229 ? -0.462 13.917 -27.506 1.00 89.00 229 LYS A C 1
ATOM 1750 O O . LYS A 1 229 ? 0.363 14.242 -28.350 1.00 89.00 229 LYS A O 1
ATOM 1755 N N . SER A 1 230 ? -0.131 13.688 -26.237 1.00 84.75 230 SER A N 1
ATOM 1756 C CA . SER A 1 230 ? 1.184 14.013 -25.654 1.00 84.75 230 SER A CA 1
ATOM 1757 C C . SER A 1 230 ? 1.869 12.757 -25.121 1.00 84.75 230 SER A C 1
ATOM 1759 O O . SER A 1 230 ? 2.184 12.669 -23.936 1.00 84.75 230 SER A O 1
ATOM 1761 N N . ARG A 1 231 ? 2.049 11.760 -25.995 1.00 88.69 231 ARG A N 1
ATOM 1762 C CA . ARG A 1 231 ? 2.657 10.474 -25.637 1.00 88.69 231 ARG A CA 1
ATOM 1763 C C . ARG A 1 231 ? 4.171 10.503 -25.822 1.00 88.69 231 ARG A C 1
ATOM 1765 O O . ARG A 1 231 ? 4.652 10.848 -26.899 1.00 88.69 231 ARG A O 1
ATOM 1772 N N . MET A 1 232 ? 4.909 10.099 -24.793 1.00 93.19 232 MET A N 1
ATOM 1773 C CA . MET A 1 232 ? 6.354 9.852 -24.876 1.00 93.19 232 MET A CA 1
ATOM 1774 C C . MET A 1 232 ? 6.665 8.387 -25.199 1.00 93.19 232 MET A C 1
ATOM 1776 O O . MET A 1 232 ? 7.759 8.086 -25.664 1.00 93.19 232 MET A O 1
ATOM 1780 N N . LEU A 1 233 ? 5.703 7.480 -24.989 1.00 94.38 233 LEU A N 1
ATOM 1781 C CA . LEU A 1 233 ? 5.805 6.074 -25.380 1.00 94.38 233 LEU A CA 1
ATOM 1782 C C . LEU A 1 233 ? 4.466 5.509 -25.895 1.00 94.38 233 LEU A C 1
ATOM 1784 O O . LEU A 1 233 ? 3.410 6.076 -25.602 1.00 94.38 233 LEU A O 1
ATOM 1788 N N . PRO A 1 234 ? 4.471 4.411 -26.677 1.00 95.50 234 PRO A N 1
ATOM 1789 C CA . PRO A 1 234 ? 3.245 3.806 -27.200 1.00 95.50 234 PRO A CA 1
ATOM 1790 C C . PRO A 1 234 ? 2.367 3.191 -26.100 1.00 95.50 234 PRO A C 1
ATOM 1792 O O . PRO A 1 234 ? 2.865 2.479 -25.230 1.00 95.50 234 PRO A O 1
ATOM 1795 N N . HIS A 1 235 ? 1.041 3.356 -26.186 1.00 97.00 235 HIS A N 1
ATOM 1796 C CA . HIS A 1 235 ? 0.100 2.703 -25.258 1.00 97.00 235 HIS A CA 1
ATOM 1797 C C . HIS A 1 235 ? 0.214 1.176 -25.263 1.00 97.00 235 HIS A C 1
ATOM 1799 O O . HIS A 1 235 ? 0.044 0.551 -24.222 1.00 97.00 235 HIS A O 1
ATOM 1805 N N . THR A 1 236 ? 0.563 0.574 -26.401 1.00 96.81 236 THR A N 1
ATOM 1806 C CA . THR A 1 236 ? 0.816 -0.870 -26.511 1.00 96.81 236 THR A CA 1
ATOM 1807 C C . THR A 1 236 ? 1.996 -1.319 -25.650 1.00 96.81 236 THR A C 1
ATOM 1809 O O . THR A 1 236 ? 1.920 -2.366 -25.012 1.00 96.81 236 THR A O 1
ATOM 1812 N N . LEU A 1 237 ? 3.056 -0.509 -25.561 1.00 97.31 237 LEU A N 1
ATOM 1813 C CA . LEU A 1 237 ? 4.184 -0.777 -24.671 1.00 97.31 237 LEU A CA 1
ATOM 1814 C C . LEU A 1 237 ? 3.775 -0.618 -23.202 1.00 97.31 237 LEU A C 1
ATOM 1816 O O . LEU A 1 237 ? 4.108 -1.474 -22.391 1.00 97.31 237 LEU A O 1
ATOM 1820 N N . ALA A 1 238 ? 3.009 0.422 -22.856 1.00 97.62 238 ALA A N 1
ATOM 1821 C CA . ALA A 1 238 ? 2.491 0.589 -21.493 1.00 97.62 238 ALA A CA 1
ATOM 1822 C C . ALA A 1 238 ? 1.601 -0.589 -21.055 1.00 97.62 238 ALA A C 1
ATOM 1824 O O . ALA A 1 238 ? 1.716 -1.064 -19.926 1.00 97.62 238 ALA A O 1
ATOM 1825 N N . ALA A 1 239 ? 0.746 -1.084 -21.954 1.00 97.88 239 ALA A N 1
ATOM 1826 C CA . ALA A 1 239 ? -0.093 -2.253 -21.710 1.00 97.88 239 ALA A CA 1
ATOM 1827 C C . ALA A 1 239 ? 0.746 -3.526 -21.509 1.00 97.88 239 ALA A C 1
ATOM 1829 O O . ALA A 1 239 ? 0.496 -4.283 -20.573 1.00 97.88 239 ALA A O 1
ATOM 1830 N N . LEU A 1 240 ? 1.786 -3.728 -22.327 1.00 97.94 240 LEU A N 1
ATOM 1831 C CA . LEU A 1 240 ? 2.715 -4.847 -22.165 1.00 97.94 240 LEU A CA 1
ATOM 1832 C C . LEU A 1 240 ? 3.454 -4.782 -20.822 1.00 97.94 240 LEU A C 1
ATOM 1834 O O . LEU A 1 240 ? 3.544 -5.788 -20.124 1.00 97.94 240 LEU A O 1
ATOM 1838 N N . VAL A 1 241 ? 3.930 -3.597 -20.431 1.00 98.50 241 VAL A N 1
ATOM 1839 C CA . VAL A 1 241 ? 4.557 -3.373 -19.121 1.00 98.50 241 VAL A CA 1
ATOM 1840 C C . VAL A 1 241 ? 3.593 -3.737 -17.991 1.00 98.50 241 VAL A C 1
ATOM 1842 O O . VAL A 1 241 ? 4.001 -4.430 -17.064 1.00 98.50 241 VAL A O 1
ATOM 1845 N N . ARG A 1 242 ? 2.314 -3.337 -18.072 1.00 98.56 242 ARG A N 1
ATOM 1846 C CA . ARG A 1 242 ? 1.306 -3.706 -17.064 1.00 98.56 242 ARG A CA 1
ATOM 1847 C C . ARG A 1 242 ? 1.157 -5.221 -16.940 1.00 98.56 242 ARG A C 1
ATOM 1849 O O . ARG A 1 242 ? 1.183 -5.732 -15.825 1.00 98.56 242 ARG A O 1
ATOM 1856 N N . ALA A 1 243 ? 1.048 -5.929 -18.063 1.00 98.12 243 ALA A N 1
ATOM 1857 C CA . ALA A 1 243 ? 0.959 -7.388 -18.066 1.00 98.12 243 ALA A CA 1
ATOM 1858 C C . ALA A 1 243 ? 2.215 -8.036 -17.451 1.00 98.12 243 ALA A C 1
ATOM 1860 O O . ALA A 1 243 ? 2.108 -8.943 -16.632 1.00 98.12 243 ALA A O 1
ATOM 1861 N N . MET A 1 244 ? 3.406 -7.522 -17.776 1.00 97.75 244 MET A N 1
ATOM 1862 C CA . MET A 1 244 ? 4.674 -7.985 -17.195 1.00 97.75 244 MET A CA 1
ATOM 1863 C C . MET A 1 244 ? 4.798 -7.688 -15.692 1.00 97.75 244 MET A C 1
ATOM 1865 O O . MET A 1 244 ? 5.549 -8.367 -14.997 1.00 97.75 244 MET A O 1
ATOM 1869 N N . SER A 1 245 ? 4.080 -6.690 -15.173 1.00 98.31 245 SER A N 1
ATOM 1870 C CA . SER A 1 245 ? 4.080 -6.344 -13.750 1.00 98.31 245 SER A CA 1
ATOM 1871 C C . SER A 1 245 ? 3.203 -7.248 -12.880 1.00 98.31 245 SER A C 1
ATOM 1873 O O . SER A 1 245 ? 3.471 -7.347 -11.684 1.00 98.31 245 SER A O 1
ATOM 1875 N N . ALA A 1 246 ? 2.212 -7.941 -13.448 1.00 98.00 246 ALA A N 1
ATOM 1876 C CA . ALA A 1 246 ? 1.348 -8.858 -12.701 1.00 98.00 246 ALA A CA 1
ATOM 1877 C C . ALA A 1 246 ? 2.127 -9.935 -11.915 1.00 98.00 246 ALA A C 1
ATOM 1879 O O . ALA A 1 246 ? 1.985 -9.978 -10.692 1.00 98.00 246 ALA A O 1
ATOM 1880 N N . PRO A 1 247 ? 3.030 -10.739 -12.522 1.00 96.44 247 PRO A N 1
ATOM 1881 C CA . PRO A 1 247 ? 3.794 -11.744 -11.773 1.00 96.44 247 PRO A CA 1
ATOM 1882 C C . PRO A 1 247 ? 4.744 -11.135 -10.728 1.00 96.44 247 PRO A C 1
ATOM 1884 O O . PRO A 1 247 ? 5.052 -11.775 -9.723 1.00 96.44 247 PRO A O 1
ATOM 1887 N N . ARG A 1 248 ? 5.196 -9.889 -10.929 1.00 97.56 248 ARG A N 1
ATOM 1888 C CA . ARG A 1 248 ? 5.981 -9.150 -9.932 1.00 97.56 248 ARG A CA 1
ATOM 1889 C C . ARG A 1 248 ? 5.133 -8.838 -8.705 1.00 97.56 248 ARG A C 1
ATOM 1891 O O . ARG A 1 248 ? 5.592 -9.082 -7.596 1.00 97.56 248 ARG A O 1
ATOM 1898 N N . THR A 1 249 ? 3.929 -8.298 -8.883 1.00 98.00 249 THR A N 1
ATOM 1899 C CA . THR A 1 249 ? 3.040 -7.950 -7.762 1.00 98.00 249 THR A CA 1
ATOM 1900 C C . THR A 1 249 ? 2.471 -9.208 -7.092 1.00 98.00 249 THR A C 1
ATOM 1902 O O . THR A 1 249 ? 2.419 -9.266 -5.864 1.00 98.00 249 THR A O 1
ATOM 1905 N N . LEU A 1 250 ? 2.188 -10.269 -7.861 1.00 97.62 250 LEU A N 1
ATOM 1906 C CA . LEU A 1 250 ? 1.785 -11.588 -7.351 1.00 97.62 250 LEU A CA 1
ATOM 1907 C C . LEU A 1 250 ? 2.786 -12.159 -6.336 1.00 97.62 250 LEU A C 1
ATOM 1909 O O . LEU A 1 250 ? 2.390 -12.814 -5.372 1.00 97.62 250 LEU A O 1
ATOM 1913 N N . LYS A 1 251 ? 4.082 -11.872 -6.512 1.00 97.88 251 LYS A N 1
ATOM 1914 C CA . LYS A 1 251 ? 5.138 -12.367 -5.625 1.00 97.88 251 LYS A CA 1
ATOM 1915 C C . LYS A 1 251 ? 4.947 -11.950 -4.163 1.00 97.88 251 LYS A C 1
ATOM 1917 O O . LYS A 1 251 ? 5.331 -12.709 -3.280 1.00 97.88 251 LYS A O 1
ATOM 1922 N N . ALA A 1 252 ? 4.330 -10.797 -3.895 1.00 98.06 252 ALA A N 1
ATOM 1923 C CA . ALA A 1 252 ? 3.998 -10.386 -2.530 1.00 98.06 252 ALA A CA 1
ATOM 1924 C C . ALA A 1 252 ? 3.055 -11.398 -1.852 1.00 98.06 252 ALA A C 1
ATOM 1926 O O . ALA A 1 252 ? 3.275 -11.791 -0.708 1.00 98.06 252 ALA A O 1
ATOM 1927 N N . PHE A 1 253 ? 2.046 -11.879 -2.584 1.00 97.62 253 PHE A N 1
ATOM 1928 C CA . PHE A 1 253 ? 1.076 -12.867 -2.103 1.00 97.62 253 PHE A CA 1
ATOM 1929 C C . PHE A 1 253 ? 1.687 -14.261 -1.963 1.00 97.62 253 PHE A C 1
ATOM 1931 O O . PHE A 1 253 ? 1.373 -14.983 -1.020 1.00 97.62 253 PHE A O 1
ATOM 1938 N N . GLU A 1 254 ? 2.612 -14.627 -2.854 1.00 97.50 254 GLU A N 1
ATOM 1939 C CA . GLU A 1 254 ? 3.401 -15.856 -2.700 1.00 97.50 254 GLU A CA 1
ATOM 1940 C C . GLU A 1 254 ? 4.275 -15.835 -1.442 1.00 97.50 254 GLU A C 1
ATOM 1942 O O . GLU A 1 254 ? 4.655 -16.894 -0.959 1.00 97.50 254 GLU A O 1
ATOM 1947 N N . GLU A 1 255 ? 4.587 -14.654 -0.905 1.00 97.50 255 GLU A N 1
ATOM 1948 C CA . GLU A 1 255 ? 5.461 -14.465 0.257 1.00 97.50 255 GLU A CA 1
ATOM 1949 C C . GLU A 1 255 ? 4.695 -13.945 1.489 1.00 97.50 255 GLU A C 1
ATOM 1951 O O . GLU A 1 255 ? 5.293 -13.421 2.431 1.00 97.50 255 GLU A O 1
ATOM 1956 N N . GLY A 1 256 ? 3.371 -14.137 1.515 1.00 96.31 256 GLY A N 1
ATOM 1957 C CA . GLY A 1 256 ? 2.537 -13.995 2.712 1.00 96.31 256 GLY A CA 1
ATOM 1958 C C . GLY A 1 256 ? 1.577 -12.805 2.729 1.00 96.31 256 GLY A C 1
ATOM 1959 O O . GLY A 1 256 ? 0.798 -12.697 3.677 1.00 96.31 256 GLY A O 1
ATOM 1960 N N . ALA A 1 257 ? 1.564 -11.953 1.698 1.00 97.56 257 ALA A N 1
ATOM 1961 C CA . ALA A 1 257 ? 0.494 -10.969 1.551 1.00 97.56 257 ALA A CA 1
ATOM 1962 C C . ALA A 1 257 ? -0.865 -11.663 1.364 1.00 97.56 257 ALA A C 1
ATOM 1964 O O . ALA A 1 257 ? -0.981 -12.683 0.681 1.00 97.56 257 ALA A O 1
ATOM 1965 N N . VAL A 1 258 ? -1.907 -11.097 1.966 1.00 96.62 258 VAL A N 1
ATOM 1966 C CA . VAL A 1 258 ? -3.275 -11.640 1.950 1.00 96.62 258 VAL A CA 1
ATOM 1967 C C . VAL A 1 258 ? -4.287 -10.680 1.336 1.00 96.62 258 VAL A C 1
ATOM 1969 O O . VAL A 1 258 ? -5.416 -11.082 1.058 1.00 96.62 258 VAL A O 1
ATOM 1972 N N . GLY A 1 259 ? -3.886 -9.437 1.077 1.00 96.31 259 GLY A N 1
ATOM 1973 C CA . GLY A 1 259 ? -4.775 -8.373 0.642 1.00 96.31 259 GLY A CA 1
ATOM 1974 C C . GLY A 1 259 ? -5.313 -7.528 1.808 1.00 96.31 259 GLY A C 1
ATOM 1975 O O . GLY A 1 259 ? -5.039 -7.816 2.974 1.00 96.31 259 GLY A O 1
ATOM 1976 N N . PRO A 1 260 ? -6.099 -6.481 1.505 1.00 97.69 260 PRO A N 1
ATOM 1977 C CA . PRO A 1 260 ? -6.381 -5.990 0.154 1.00 97.69 260 PRO A CA 1
ATOM 1978 C C . PRO A 1 260 ? -5.118 -5.428 -0.524 1.00 97.69 260 PRO A C 1
ATOM 1980 O O . PRO A 1 260 ? -4.253 -4.866 0.149 1.00 97.69 260 PRO A O 1
ATOM 1983 N N . GLY A 1 261 ? -5.003 -5.596 -1.847 1.00 97.50 261 GLY A N 1
ATOM 1984 C CA . GLY A 1 261 ? -3.885 -5.061 -2.636 1.00 97.50 261 GLY A CA 1
ATOM 1985 C C . GLY A 1 261 ? -3.894 -3.528 -2.710 1.00 97.50 261 GLY A C 1
ATOM 1986 O O . GLY A 1 261 ? -4.903 -2.895 -2.386 1.00 97.50 261 GLY A O 1
ATOM 1987 N N . LYS A 1 262 ? -2.774 -2.926 -3.128 1.00 97.94 262 LYS A N 1
ATOM 1988 C CA . LYS A 1 262 ? -2.634 -1.464 -3.246 1.00 97.94 262 LYS A CA 1
ATOM 1989 C C . LYS A 1 262 ? -3.536 -0.880 -4.336 1.00 97.94 262 LYS A C 1
ATOM 1991 O O . LYS A 1 262 ? -3.617 -1.436 -5.429 1.00 97.94 262 LYS A O 1
ATOM 1996 N N . ASP A 1 263 ? -4.147 0.269 -4.056 1.00 96.62 263 ASP A N 1
ATOM 1997 C CA . ASP A 1 263 ? -5.051 1.018 -4.947 1.00 96.62 263 ASP A CA 1
ATOM 1998 C C . ASP A 1 263 ? -4.461 1.284 -6.346 1.00 96.62 263 ASP A C 1
ATOM 2000 O O . ASP A 1 263 ? -5.131 1.148 -7.369 1.00 96.62 263 ASP A O 1
ATOM 2004 N N . CYS A 1 264 ? -3.179 1.639 -6.401 1.00 97.50 264 CYS A N 1
ATOM 2005 C CA . CYS A 1 264 ? -2.477 2.035 -7.614 1.00 97.50 264 CYS A CA 1
ATOM 2006 C C . CYS A 1 264 ? -1.948 0.845 -8.439 1.00 97.50 264 CYS A C 1
ATOM 2008 O O . CYS A 1 264 ? -1.426 1.050 -9.542 1.00 97.50 264 CYS A O 1
ATOM 2010 N N . ALA A 1 265 ? -2.080 -0.388 -7.938 1.00 98.00 265 ALA A N 1
ATOM 2011 C CA . ALA A 1 265 ? -1.729 -1.611 -8.650 1.00 98.00 265 ALA A CA 1
ATOM 2012 C C . ALA A 1 265 ? -2.877 -2.027 -9.580 1.00 98.00 265 ALA A C 1
ATOM 2014 O O . ALA A 1 265 ? -3.668 -2.917 -9.276 1.00 98.00 265 ALA A O 1
ATOM 2015 N N . TYR A 1 266 ? -2.972 -1.392 -10.751 1.00 98.38 266 TYR A N 1
ATOM 2016 C CA . TYR A 1 266 ? -3.970 -1.762 -11.769 1.00 98.38 266 TYR A CA 1
ATOM 2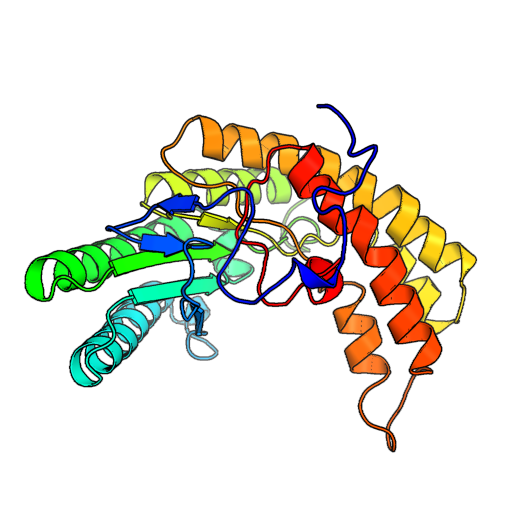017 C C . TYR A 1 266 ? -3.833 -3.222 -12.230 1.00 98.38 266 TYR A C 1
ATOM 2019 O O . TYR A 1 266 ? -4.771 -3.784 -12.784 1.00 98.38 266 TYR A O 1
ATOM 2027 N N . GLU A 1 267 ? -2.671 -3.838 -12.015 1.00 98.31 267 GLU A N 1
ATOM 2028 C CA . GLU A 1 267 ? -2.439 -5.257 -12.257 1.00 98.31 267 GLU A CA 1
ATOM 2029 C C . GLU A 1 267 ? -3.126 -6.192 -11.245 1.00 98.31 267 GLU A C 1
ATOM 2031 O O . GLU A 1 267 ? -3.155 -7.383 -11.506 1.00 98.31 267 GLU A O 1
ATOM 2036 N N . ASN A 1 268 ? -3.728 -5.692 -10.154 1.00 97.81 268 ASN A N 1
ATOM 2037 C CA . ASN A 1 268 ? -4.422 -6.512 -9.141 1.00 97.81 268 ASN A CA 1
ATOM 2038 C C . ASN A 1 268 ? -5.595 -7.347 -9.686 1.00 97.81 268 ASN A C 1
ATOM 2040 O O . ASN A 1 268 ? -6.086 -8.232 -8.990 1.00 97.81 268 ASN A O 1
ATOM 2044 N N . VAL A 1 269 ? -6.108 -7.021 -10.875 1.00 96.06 269 VAL A N 1
ATOM 2045 C CA . VAL A 1 269 ? -7.195 -7.774 -11.522 1.00 96.06 269 VAL A CA 1
ATOM 2046 C C . VAL A 1 269 ? -6.709 -9.072 -12.186 1.00 96.06 269 VAL A C 1
ATOM 2048 O O . VAL A 1 269 ? -7.540 -9.912 -12.523 1.00 96.06 269 VAL A O 1
ATOM 2051 N N . ILE A 1 270 ? -5.395 -9.216 -12.398 1.00 95.38 270 ILE A N 1
ATOM 2052 C CA . ILE A 1 270 ? -4.739 -10.374 -13.031 1.00 95.38 270 ILE A CA 1
ATOM 2053 C C . ILE A 1 270 ? -4.346 -11.379 -11.949 1.00 95.38 270 ILE A C 1
ATOM 2055 O O . ILE A 1 270 ? -4.696 -12.568 -12.113 1.00 95.38 270 ILE A O 1
#

pLDDT: mean 96.47, std 4.15, range [56.88, 98.88]

Sequence (270 aa):
MPQFVGLAYSSWEEMVFGRALRPLRYGLGLEVGTGRVVPELKYWPSRGADEAGRIVEEFASITRGALERAVDLGMGALQLETELSHAATMNPKIAREIVEVQKGIIERYHSEYGIALALRVTVADIRWSREVDRREALARMLETFEQAAEAGADVLSIESIGGKEVFDYSIMRGDLKGIALALGVLAPADVARLWREISSITAKRKTLAGGDSACGFANTAMKLASGFKSRMLPHTLAALVRAMSAPRTLKAFEEGAVGPGKDCAYENVI

Radius of gyration: 18.87 Å; chains: 1; bounding box: 48×46×47 Å

Secondary structure (DSSP, 8-state):
-PPP-S-SSS-GGG--TTEEEEEEEETBTEEEEES-PPPEEEE-PPTTTTTTT-HHHHHHHHHHHHHHHHHHTT-SEEEEEEE--HHHHH-HHHHHHHHHHHHHHHHHHHHHH--EEEEEEEE---TT-SSS-HHHHHHHHHHHHHHHHHTT-SEEEE---TTHHHHHHHHTTT-HHHHHHIIIIIHHHHHHHHHHHHHHHHHTTT-EEEEE--IIIIIHHHHHH-SSSS-SS-HHHHHHHHHHHHHHHHHHHHTT--SPPPTT-GGGG-